Protein AF-0000000075101015 (afdb_homodimer)

Organism: Aphanomyces astaci (NCBI:txid112090)

Solvent-accessible surface area (backbone atoms only — not comparable to full-atom values): 20645 Å² total; per-residue (Å²): 144,81,83,79,79,74,76,80,70,73,76,74,71,72,81,70,69,84,73,68,81,70,76,62,61,66,54,49,55,53,46,51,51,49,48,49,48,46,48,48,49,49,49,53,49,51,53,50,52,52,50,50,50,44,51,48,50,49,74,65,58,79,69,96,57,66,63,56,50,50,52,52,45,51,51,48,46,49,71,75,40,72,82,43,60,65,63,55,49,51,52,42,50,49,54,56,60,73,45,70,81,42,72,86,46,34,69,31,66,72,57,46,51,49,48,56,54,42,29,74,71,48,92,58,37,67,58,50,51,52,51,28,59,74,67,53,43,21,73,83,38,60,66,48,28,32,53,50,17,41,52,27,46,76,70,66,34,52,70,57,16,48,51,38,46,52,50,42,48,56,48,46,53,50,53,53,58,62,71,101,143,80,82,76,88,72,78,88,71,74,74,75,70,70,84,69,68,85,74,70,84,71,79,64,61,67,56,49,57,53,47,52,50,50,47,50,48,46,50,49,50,47,50,51,49,52,54,51,51,52,51,50,51,44,51,49,50,49,74,64,58,79,70,96,56,67,63,56,49,52,51,52,45,51,51,48,46,50,71,75,39,72,80,43,61,65,63,54,51,50,52,42,50,48,52,55,58,72,46,68,82,41,71,86,47,32,70,31,66,71,56,44,51,47,49,57,54,44,31,73,73,47,95,58,37,67,56,50,50,51,51,28,57,76,69,54,45,21,73,82,37,62,65,49,28,32,52,50,18,41,51,27,47,75,70,66,37,53,68,58,15,50,51,38,46,52,48,42,48,56,48,47,52,50,53,55,58,64,71,100

Nearest PDB structures (foldseek):
  3si5-assembly2_B  TM=9.366E-01  e=8.988E-08  Homo sapiens
  4aez-assembly1_C  TM=9.137E-01  e=3.200E-07  Schizosaccharomyces pombe
  4a1g-assembly1_A  TM=9.003E-01  e=4.730E-07  Homo sapiens
  2lah-assembly1_A  TM=8.526E-01  e=4.290E-07  Homo sapiens
  4aez-assembly2_F  TM=9.154E-01  e=1.769E-06  Schizosaccharomyces pombe

Structure (mmCIF, N/CA/C/O backbone):
data_AF-0000000075101015-model_v1
#
loop_
_entity.id
_entity.type
_entity.pdbx_description
1 polymer 'BUB1 N-terminal domain-containing protein'
#
loop_
_atom_site.group_PDB
_atom_site.id
_atom_site.type_symbol
_atom_site.label_atom_id
_atom_site.label_alt_id
_atom_site.label_comp_id
_atom_site.label_asym_id
_atom_site.label_entity_id
_atom_site.label_seq_id
_atom_site.pdbx_PDB_ins_code
_atom_site.Cartn_x
_atom_site.Cartn_y
_atom_site.Cartn_z
_atom_site.occupancy
_atom_site.B_iso_or_equiv
_atom_site.auth_seq_id
_atom_site.auth_comp_id
_atom_site.auth_asym_id
_atom_site.auth_atom_id
_atom_site.pdbx_PDB_model_num
ATOM 1 N N . MET A 1 1 ? 49.281 74.25 -40.469 1 24.08 1 MET A N 1
ATOM 2 C CA . MET A 1 1 ? 49.062 73.688 -39.125 1 24.08 1 MET A CA 1
ATOM 3 C C . MET A 1 1 ? 48.938 72.188 -39.125 1 24.08 1 MET A C 1
ATOM 5 O O . MET A 1 1 ? 48.531 71.562 -38.125 1 24.08 1 MET A O 1
ATOM 9 N N . GLN A 1 2 ? 49.094 71.375 -40.281 1 21.62 2 GLN A N 1
ATOM 10 C CA . GLN A 1 2 ? 48.438 70.25 -40.938 1 21.62 2 GLN A CA 1
ATOM 11 C C . GLN A 1 2 ? 49 68.938 -40.406 1 21.62 2 GLN A C 1
ATOM 13 O O . GLN A 1 2 ? 48.281 68 -40.188 1 21.62 2 GLN A O 1
ATOM 18 N N . ALA A 1 3 ? 50.438 68.625 -40.656 1 28.92 3 ALA A N 1
ATOM 19 C CA . ALA A 1 3 ? 51.031 67.375 -41.094 1 28.92 3 ALA A CA 1
ATOM 20 C C . ALA A 1 3 ? 51.312 66.438 -39.938 1 28.92 3 ALA A C 1
ATOM 22 O O . ALA A 1 3 ? 52.031 65.438 -40.094 1 28.92 3 ALA A O 1
ATOM 23 N N . MET A 1 4 ? 51.094 66.812 -38.656 1 27.41 4 MET A N 1
ATOM 24 C CA . MET A 1 4 ? 51.875 66.188 -37.562 1 27.41 4 MET A CA 1
ATOM 25 C C . MET A 1 4 ? 51.438 64.75 -37.344 1 27.41 4 MET A C 1
ATOM 27 O O . MET A 1 4 ? 51.844 64.125 -36.344 1 27.41 4 MET A O 1
ATOM 31 N N . ALA A 1 5 ? 50.312 64.188 -37.906 1 33.88 5 ALA A N 1
ATOM 32 C CA . ALA A 1 5 ? 49.5 63.156 -37.281 1 33.88 5 ALA A CA 1
ATOM 33 C C . ALA A 1 5 ? 50.156 61.781 -37.469 1 33.88 5 ALA A C 1
ATOM 35 O O . ALA A 1 5 ? 49.562 60.781 -37.094 1 33.88 5 ALA A O 1
ATOM 36 N N . GLU A 1 6 ? 51.281 61.562 -38.156 1 27.88 6 GLU A N 1
ATOM 37 C CA . GLU A 1 6 ? 51.531 60.281 -38.844 1 27.88 6 GLU A CA 1
ATOM 38 C C . GLU A 1 6 ? 52.031 59.25 -37.844 1 27.88 6 GLU A C 1
ATOM 40 O O . GLU A 1 6 ? 52.062 58.062 -38.156 1 27.88 6 GLU A O 1
ATOM 45 N N . ASP A 1 7 ? 52.812 59.562 -36.75 1 29.08 7 ASP A N 1
ATOM 46 C CA . ASP A 1 7 ? 53.906 58.719 -36.281 1 29.08 7 ASP A CA 1
ATOM 47 C C . ASP A 1 7 ? 53.375 57.594 -35.406 1 29.08 7 ASP A C 1
ATOM 49 O O . ASP A 1 7 ? 54.156 56.812 -34.875 1 29.08 7 ASP A O 1
ATOM 53 N N . GLU A 1 8 ? 52.156 57.531 -34.844 1 27.95 8 GLU A N 1
ATOM 54 C CA . GLU A 1 8 ? 51.875 56.75 -33.656 1 27.95 8 GLU A CA 1
ATOM 55 C C . GLU A 1 8 ? 51.75 55.25 -34 1 27.95 8 GLU A C 1
ATOM 57 O O . GLU A 1 8 ? 51.344 54.438 -33.156 1 27.95 8 GLU A O 1
ATOM 62 N N . ALA A 1 9 ? 51.969 54.812 -35.25 1 31.72 9 ALA A N 1
ATOM 63 C CA . ALA A 1 9 ? 51.469 53.5 -35.656 1 31.72 9 ALA A CA 1
ATOM 64 C C . ALA A 1 9 ? 52.281 52.375 -35.031 1 31.72 9 ALA A C 1
ATOM 66 O O . ALA A 1 9 ? 51.781 51.281 -34.719 1 31.72 9 ALA A O 1
ATOM 67 N N . PHE A 1 10 ? 53.594 52.5 -34.844 1 31.77 10 PHE A N 1
ATOM 68 C CA . PHE A 1 10 ? 54.469 51.312 -34.906 1 31.77 10 PHE A CA 1
ATOM 69 C C . PHE A 1 10 ? 54.531 50.594 -33.562 1 31.77 10 PHE A C 1
ATOM 71 O O . PHE A 1 10 ? 55.188 49.562 -33.438 1 31.77 10 PHE A O 1
ATOM 78 N N . ALA A 1 11 ? 54.094 51.188 -32.438 1 31.33 11 ALA A N 1
ATOM 79 C CA . ALA A 1 11 ? 54.469 50.656 -31.141 1 31.33 11 ALA A CA 1
ATOM 80 C C . ALA A 1 11 ? 53.844 49.312 -30.875 1 31.33 11 ALA A C 1
ATOM 82 O O . ALA A 1 11 ? 54.156 48.656 -29.875 1 31.33 11 ALA A O 1
ATOM 83 N N . TRP A 1 12 ? 52.906 48.812 -31.641 1 31.72 12 TRP A N 1
ATOM 84 C CA . TRP A 1 12 ? 52.062 47.719 -31.172 1 31.72 12 TRP A CA 1
ATOM 85 C C . TRP A 1 12 ? 52.844 46.406 -31.219 1 31.72 12 TRP A C 1
ATOM 87 O O . TRP A 1 12 ? 52.5 45.438 -30.516 1 31.72 12 TRP A O 1
ATOM 97 N N . GLU A 1 13 ? 53.844 46.281 -32.156 1 33.88 13 GLU A N 1
ATOM 98 C CA . GLU A 1 13 ? 54.25 44.938 -32.531 1 33.88 13 GLU A CA 1
ATOM 99 C C . GLU A 1 13 ? 55.062 44.25 -31.438 1 33.88 13 GLU A C 1
ATOM 101 O O . GLU A 1 13 ? 55.188 43.031 -31.422 1 33.88 13 GLU A O 1
ATOM 106 N N . LEU A 1 14 ? 55.906 44.938 -30.719 1 30.91 14 LEU A N 1
ATOM 107 C CA . LEU A 1 14 ? 57.062 44.25 -30.141 1 30.91 14 LEU A CA 1
ATOM 108 C C . LEU A 1 14 ? 56.625 43.375 -28.969 1 30.91 14 LEU A C 1
ATOM 110 O O . LEU A 1 14 ? 57.438 42.625 -28.406 1 30.91 14 LEU A O 1
ATOM 114 N N . SER A 1 15 ? 55.656 43.594 -28.203 1 32.72 15 SER A N 1
ATOM 115 C CA . SER A 1 15 ? 55.594 42.969 -26.875 1 32.72 15 SER A CA 1
ATOM 116 C C . SER A 1 15 ? 55.25 41.5 -26.969 1 32.72 15 SER A C 1
ATOM 118 O O . SER A 1 15 ? 54.125 41.094 -26.578 1 32.72 15 SER A O 1
ATOM 120 N N . LYS A 1 16 ? 55.562 40.75 -28.031 1 32.03 16 LYS A N 1
ATOM 121 C CA . LYS A 1 16 ? 55.219 39.344 -28.109 1 32.03 16 LYS A CA 1
ATOM 122 C C . LYS A 1 16 ? 55.969 38.531 -27.078 1 32.03 16 LYS A C 1
ATOM 124 O O . LYS A 1 16 ? 56.062 37.312 -27.203 1 32.03 16 LYS A O 1
ATOM 129 N N . GLU A 1 17 ? 56.812 39.188 -26.203 1 31.7 17 GLU A N 1
ATOM 130 C CA . GLU A 1 17 ? 57.75 38.344 -25.453 1 31.7 17 GLU A CA 1
ATOM 131 C C . GLU A 1 17 ? 57.031 37.125 -24.875 1 31.7 17 GLU A C 1
ATOM 133 O O . GLU A 1 17 ? 55.812 37.062 -24.828 1 31.7 17 GLU A O 1
ATOM 138 N N . ASN A 1 18 ? 57.75 36.406 -23.859 1 32.44 18 ASN A N 1
ATOM 139 C CA . ASN A 1 18 ? 57.906 35.062 -23.297 1 32.44 18 ASN A CA 1
ATOM 140 C C . ASN A 1 18 ? 56.719 34.688 -22.406 1 32.44 18 ASN A C 1
ATOM 142 O O . ASN A 1 18 ? 56.688 35.062 -21.234 1 32.44 18 ASN A O 1
ATOM 146 N N . VAL A 1 19 ? 55.594 34.938 -22.781 1 35.16 19 VAL A N 1
ATOM 147 C CA . VAL A 1 19 ? 54.5 34.562 -21.875 1 35.16 19 VAL A CA 1
ATOM 148 C C . VAL A 1 19 ? 54.594 33.062 -21.547 1 35.16 19 VAL A C 1
ATOM 150 O O . VAL A 1 19 ? 54.5 32.219 -22.438 1 35.16 19 VAL A O 1
ATOM 153 N N . ALA A 1 20 ? 55.531 32.75 -20.594 1 37.88 20 ALA A N 1
ATOM 154 C CA . ALA A 1 20 ? 55.531 31.391 -20.016 1 37.88 20 ALA A CA 1
ATOM 155 C C . ALA A 1 20 ? 54.125 30.875 -19.859 1 37.88 20 ALA A C 1
ATOM 157 O O . ALA A 1 20 ? 53.219 31.625 -19.469 1 37.88 20 ALA A O 1
ATOM 158 N N . PRO A 1 21 ? 53.75 29.781 -20.609 1 38.34 21 PRO A N 1
ATOM 159 C CA . PRO A 1 21 ? 52.438 29.188 -20.438 1 38.34 21 PRO A CA 1
ATOM 160 C C . PRO A 1 21 ? 52.062 28.922 -18.984 1 38.34 21 PRO A C 1
ATOM 162 O O . PRO A 1 21 ? 52.781 28.188 -18.281 1 38.34 21 PRO A O 1
ATOM 165 N N . VAL A 1 22 ? 51.969 29.969 -18.078 1 40.94 22 VAL A N 1
ATOM 166 C CA . VAL A 1 22 ? 51.438 29.641 -16.766 1 40.94 22 VAL A CA 1
ATOM 167 C C . VAL A 1 22 ? 50.25 28.688 -16.891 1 40.94 22 VAL A C 1
ATOM 169 O O . VAL A 1 22 ? 49.312 28.953 -17.625 1 40.94 22 VAL A O 1
ATOM 172 N N . HIS A 1 23 ? 50.438 27.391 -16.781 1 39.81 23 HIS A N 1
ATOM 173 C CA . HIS A 1 23 ? 49.469 26.328 -16.609 1 39.81 23 HIS A CA 1
ATOM 174 C C . HIS A 1 23 ? 48.406 26.734 -15.586 1 39.81 23 HIS A C 1
ATOM 176 O O . HIS A 1 23 ? 48.656 26.781 -14.383 1 39.81 23 HIS A O 1
ATOM 182 N N . CYS A 1 24 ? 47.656 27.734 -15.828 1 40.19 24 CYS A N 1
ATOM 183 C CA . CYS A 1 24 ? 46.469 28.172 -15.078 1 40.19 24 CYS A CA 1
ATOM 184 C C . CYS A 1 24 ? 45.5 27.016 -14.883 1 40.19 24 CYS A C 1
ATOM 186 O O . CYS A 1 24 ? 44.281 27.188 -14.984 1 40.19 24 CYS A O 1
ATOM 188 N N . GLY A 1 25 ? 45.906 25.828 -15.156 1 46.56 25 GLY A N 1
ATOM 189 C CA . GLY A 1 25 ? 45.031 24.703 -14.938 1 46.56 25 GLY A CA 1
ATOM 190 C C . GLY A 1 25 ? 44.562 24.578 -13.5 1 46.56 25 GLY A C 1
ATOM 191 O O . GLY A 1 25 ? 43.438 24.109 -13.242 1 46.56 25 GLY A O 1
ATOM 192 N N . ARG A 1 26 ? 45.469 24.906 -12.602 1 51.66 26 ARG A N 1
ATOM 193 C CA . ARG A 1 26 ? 45.125 24.609 -11.219 1 51.66 26 ARG A CA 1
ATOM 194 C C . ARG A 1 26 ? 44 25.531 -10.727 1 51.66 26 ARG A C 1
ATOM 196 O O . ARG A 1 26 ? 43.156 25.109 -9.93 1 51.66 26 ARG A O 1
ATOM 203 N N . ASN A 1 27 ? 44 26.734 -11.312 1 56.41 27 ASN A N 1
ATOM 204 C CA . ASN A 1 27 ? 43.094 27.703 -10.75 1 56.41 27 ASN A CA 1
ATOM 205 C C . ASN A 1 27 ? 41.656 27.5 -11.297 1 56.41 27 ASN A C 1
ATOM 207 O O . ASN A 1 27 ? 40.688 27.75 -10.602 1 56.41 27 ASN A O 1
ATOM 211 N N . VAL A 1 28 ? 41.688 26.859 -12.414 1 60.09 28 VAL A N 1
ATOM 212 C CA . VAL A 1 28 ? 40.375 26.688 -13.016 1 60.09 28 VAL A CA 1
ATOM 213 C C . VAL A 1 28 ? 39.594 25.625 -12.234 1 60.09 28 VAL A C 1
ATOM 215 O O . VAL A 1 28 ? 38.375 25.766 -12.008 1 60.09 28 VAL A O 1
ATOM 218 N N . ASP A 1 29 ? 40.375 24.625 -11.836 1 60.22 29 ASP A N 1
ATOM 219 C CA . ASP A 1 29 ? 39.688 23.594 -11.055 1 60.22 29 ASP A CA 1
ATOM 220 C C . ASP A 1 29 ? 39.188 24.156 -9.719 1 60.22 29 ASP A C 1
ATOM 222 O O . ASP A 1 29 ? 38.094 23.828 -9.273 1 60.22 29 ASP A O 1
ATOM 226 N N . LYS A 1 30 ? 40.062 25.031 -9.148 1 63.22 30 LYS A N 1
ATOM 227 C CA . LYS A 1 30 ? 39.656 25.641 -7.895 1 63.22 30 LYS A CA 1
ATOM 228 C C . LYS A 1 30 ? 38.469 26.594 -8.102 1 63.22 30 LYS A C 1
ATOM 230 O O . LYS A 1 30 ? 37.594 26.688 -7.254 1 63.22 30 LYS A O 1
ATOM 235 N N . LEU A 1 31 ? 38.531 27.188 -9.305 1 65.75 31 LEU A N 1
ATOM 236 C CA . LEU A 1 31 ? 37.469 28.109 -9.633 1 65.75 31 LEU A CA 1
ATOM 237 C C . LEU A 1 31 ? 36.156 27.359 -9.898 1 65.75 31 LEU A C 1
ATOM 239 O O . LEU A 1 31 ? 35.094 27.797 -9.469 1 65.75 31 LEU A O 1
ATOM 243 N N . ASN A 1 32 ? 36.281 26.25 -10.539 1 67.06 32 ASN A N 1
ATOM 244 C CA . ASN A 1 32 ? 35.094 25.438 -10.805 1 67.06 32 ASN A CA 1
ATOM 245 C C . ASN A 1 32 ? 34.5 24.875 -9.523 1 67.06 32 ASN A C 1
ATOM 247 O O . ASN A 1 32 ? 33.25 24.828 -9.367 1 67.06 32 ASN A O 1
ATOM 251 N N . VAL A 1 33 ? 35.375 24.453 -8.625 1 65.62 33 VAL A N 1
ATOM 252 C CA . VAL A 1 33 ? 34.938 23.953 -7.332 1 65.62 33 VAL A CA 1
ATOM 253 C C . VAL A 1 33 ? 34.312 25.094 -6.516 1 65.62 33 VAL A C 1
ATOM 255 O O . VAL A 1 33 ? 33.281 24.922 -5.875 1 65.62 33 VAL A O 1
ATOM 258 N N . ALA A 1 34 ? 34.906 26.25 -6.602 1 65.19 34 ALA A N 1
ATOM 259 C CA . ALA A 1 34 ? 34.406 27.422 -5.891 1 65.19 34 ALA A CA 1
ATOM 260 C C . ALA A 1 34 ? 33.062 27.844 -6.434 1 65.19 34 ALA A C 1
ATOM 262 O O . ALA A 1 34 ? 32.156 28.203 -5.668 1 65.19 34 ALA A O 1
ATOM 263 N N . LEU A 1 35 ? 32.875 27.75 -7.73 1 66.25 35 LEU A N 1
ATOM 264 C CA . LEU A 1 35 ? 31.609 28.094 -8.359 1 66.25 35 LEU A CA 1
ATOM 265 C C . LEU A 1 35 ? 30.531 27.078 -8.023 1 66.25 35 LEU A C 1
ATOM 267 O O . LEU A 1 35 ? 29.375 27.438 -7.758 1 66.25 35 LEU A O 1
ATOM 271 N N . ALA A 1 36 ? 30.875 25.906 -8.016 1 63.84 36 ALA A N 1
ATOM 272 C CA . ALA A 1 36 ? 29.938 24.844 -7.648 1 63.84 36 ALA A CA 1
ATOM 273 C C . ALA A 1 36 ? 29.516 24.969 -6.184 1 63.84 36 ALA A C 1
ATOM 275 O O . ALA A 1 36 ? 28.344 24.75 -5.848 1 63.84 36 ALA A O 1
ATOM 276 N N . GLU A 1 37 ? 30.516 25.281 -5.398 1 63.56 37 GLU A N 1
ATOM 277 C CA . GLU A 1 37 ? 30.234 25.484 -3.982 1 63.56 37 GLU A CA 1
ATOM 278 C C . GLU A 1 37 ? 29.344 26.719 -3.77 1 63.56 37 GLU A C 1
ATOM 280 O O . GLU A 1 37 ? 28.422 26.688 -2.941 1 63.56 37 GLU A O 1
ATOM 285 N N . VAL A 1 38 ? 29.625 27.703 -4.496 1 63.12 38 VAL A N 1
ATOM 286 C CA . VAL A 1 38 ? 28.828 28.922 -4.418 1 63.12 38 VAL A CA 1
ATOM 287 C C . VAL A 1 38 ? 27.422 28.656 -4.934 1 63.12 38 VAL A C 1
ATOM 289 O O . VAL A 1 38 ? 26.438 29.078 -4.324 1 63.12 38 VAL A O 1
ATOM 292 N N . HIS A 1 39 ? 27.375 27.953 -6.051 1 64.38 39 HIS A N 1
ATOM 293 C CA . HIS A 1 39 ? 26.078 27.594 -6.594 1 64.38 39 HIS A CA 1
ATOM 294 C C . HIS A 1 39 ? 25.297 26.688 -5.633 1 64.38 39 HIS A C 1
ATOM 296 O O . HIS A 1 39 ? 24.094 26.859 -5.453 1 64.38 39 HIS A O 1
ATOM 302 N N . SER A 1 40 ? 26.125 25.828 -5.055 1 68.88 40 SER A N 1
ATOM 303 C CA . SER A 1 40 ? 25.516 24.953 -4.059 1 68.88 40 SER A CA 1
ATOM 304 C C . SER A 1 40 ? 25.078 25.734 -2.83 1 68.88 40 SER A C 1
ATOM 306 O O . SER A 1 40 ? 23.984 25.516 -2.301 1 68.88 40 SER A O 1
ATOM 308 N N . SER A 1 41 ? 25.938 26.656 -2.453 1 70.06 41 SER A N 1
ATOM 309 C CA . SER A 1 41 ? 25.609 27.5 -1.308 1 70.06 41 SER A CA 1
ATOM 310 C C . SER A 1 41 ? 24.453 28.438 -1.624 1 70.06 41 SER A C 1
ATOM 312 O O . SER A 1 41 ? 23.578 28.641 -0.792 1 70.06 41 SER A O 1
ATOM 314 N N . SER A 1 42 ? 24.484 28.953 -2.863 1 71.31 42 SER A N 1
ATOM 315 C CA . SER A 1 42 ? 23.406 29.844 -3.299 1 71.31 42 SER A CA 1
ATOM 316 C C . SER A 1 42 ? 22.094 29.078 -3.439 1 71.31 42 SER A C 1
ATOM 318 O O . SER A 1 42 ? 21.047 29.594 -3.049 1 71.31 42 SER A O 1
ATOM 320 N N . HIS A 1 43 ? 22.188 27.953 -4.004 1 75.81 43 HIS A N 1
ATOM 321 C CA . HIS A 1 43 ? 21 27.109 -4.137 1 75.81 43 HIS A CA 1
ATOM 322 C C . HIS A 1 43 ? 20.406 26.781 -2.771 1 75.81 43 HIS A C 1
ATOM 324 O O . HIS A 1 43 ? 19.188 26.891 -2.568 1 75.81 43 HIS A O 1
ATOM 330 N N . HIS A 1 44 ? 21.266 26.484 -1.876 1 78.12 44 HIS A N 1
ATOM 331 C CA . HIS A 1 44 ? 20.828 26.188 -0.515 1 78.12 44 HIS A CA 1
ATOM 332 C C . HIS A 1 44 ? 20.188 27.406 0.133 1 78.12 44 HIS A C 1
ATOM 334 O O . HIS A 1 44 ? 19.172 27.281 0.826 1 78.12 44 HIS A O 1
ATOM 340 N N . SER A 1 45 ? 20.766 28.531 -0.185 1 83.56 45 SER A N 1
ATOM 341 C CA . SER A 1 45 ? 20.219 29.766 0.373 1 83.56 45 SER A CA 1
ATOM 342 C C . SER A 1 45 ? 18.844 30.078 -0.216 1 83.56 45 SER A C 1
ATOM 344 O O . SER A 1 45 ? 17.938 30.516 0.5 1 83.56 45 SER A O 1
ATOM 346 N N . THR A 1 46 ? 18.594 29.812 -1.485 1 89.81 46 THR A N 1
ATOM 347 C CA . THR A 1 46 ? 17.328 30.047 -2.152 1 89.81 46 THR A CA 1
ATOM 348 C C . THR A 1 46 ? 16.25 29.109 -1.603 1 89.81 46 THR A C 1
ATOM 350 O O . THR A 1 46 ? 15.109 29.547 -1.378 1 89.81 46 THR A O 1
ATOM 353 N N . LEU A 1 47 ? 16.641 27.891 -1.329 1 92.12 47 LEU A N 1
ATOM 354 C CA . LEU A 1 47 ? 15.695 26.922 -0.778 1 92.12 47 LEU A CA 1
ATOM 355 C C . LEU A 1 47 ? 15.281 27.297 0.637 1 92.12 47 LEU A C 1
ATOM 357 O O . LEU A 1 47 ? 14.109 27.172 1.005 1 92.12 47 LEU A O 1
ATOM 361 N N . GLN A 1 48 ? 16.203 27.844 1.35 1 92.38 48 GLN A N 1
ATOM 362 C CA . GLN A 1 48 ? 15.914 28.25 2.719 1 92.38 48 GLN A CA 1
ATOM 363 C C . GLN A 1 48 ? 14.969 29.453 2.74 1 92.38 48 GLN A C 1
ATOM 365 O O . GLN A 1 48 ? 14.062 29.516 3.574 1 92.38 48 GLN A O 1
ATOM 370 N N . LEU A 1 49 ? 15.266 30.375 1.87 1 93.62 49 LEU A N 1
ATOM 371 C CA . LEU A 1 49 ? 14.406 31.547 1.777 1 93.62 49 LEU A CA 1
ATOM 372 C C . LEU A 1 49 ? 12.992 31.141 1.371 1 93.62 49 LEU A C 1
ATOM 374 O O . LEU A 1 49 ? 12.016 31.641 1.936 1 93.62 49 LEU A O 1
ATOM 378 N N . LYS A 1 50 ? 12.828 30.281 0.381 1 96.12 50 LYS A N 1
ATOM 379 C CA . LYS A 1 50 ? 11.523 29.812 -0.069 1 96.12 50 LYS A CA 1
ATOM 380 C C . LYS A 1 50 ? 10.781 29.078 1.048 1 96.12 50 LYS A C 1
ATOM 382 O O . LYS A 1 50 ? 9.578 29.25 1.216 1 96.12 50 LYS A O 1
ATOM 387 N N . GLU A 1 51 ? 11.508 28.266 1.793 1 96.12 51 GLU A N 1
ATOM 388 C CA . GLU A 1 51 ? 10.891 27.562 2.912 1 96.12 51 GLU A CA 1
ATOM 389 C C . GLU A 1 51 ? 10.336 28.547 3.943 1 96.12 51 GLU A C 1
ATOM 391 O O . GLU A 1 51 ? 9.219 28.359 4.434 1 96.12 51 GLU A O 1
ATOM 396 N N . ARG A 1 52 ? 11.148 29.547 4.227 1 95.69 52 ARG A N 1
ATOM 397 C CA . ARG A 1 52 ? 10.711 30.562 5.184 1 95.69 52 ARG A CA 1
ATOM 398 C C . ARG A 1 52 ? 9.461 31.281 4.688 1 95.69 52 ARG A C 1
ATOM 400 O O . ARG A 1 52 ? 8.547 31.562 5.473 1 95.69 52 ARG A O 1
ATOM 407 N N . GLU A 1 53 ? 9.438 31.562 3.486 1 96.88 53 GLU A N 1
ATOM 408 C CA . GLU A 1 53 ? 8.281 32.219 2.887 1 96.88 53 GLU A CA 1
ATOM 409 C C . GLU A 1 53 ? 7.023 31.375 3.035 1 96.88 53 GLU A C 1
ATOM 411 O O . GLU A 1 53 ? 5.957 31.891 3.385 1 96.88 53 GLU A O 1
ATOM 416 N N . LEU A 1 54 ? 7.156 30.141 2.746 1 97.25 54 LEU A N 1
ATOM 417 C CA . LEU A 1 54 ? 6.02 29.234 2.844 1 97.25 54 LEU A CA 1
ATOM 418 C C . LEU A 1 54 ? 5.555 29.094 4.293 1 97.25 54 LEU A C 1
ATOM 420 O O . LEU A 1 54 ? 4.355 29.094 4.566 1 97.25 54 LEU A O 1
ATOM 424 N N . GLN A 1 55 ? 6.477 29.047 5.191 1 96.19 55 GLN A N 1
ATOM 425 C CA . GLN A 1 55 ? 6.141 28.938 6.609 1 96.19 55 GLN A CA 1
ATOM 426 C C . GLN A 1 55 ? 5.461 30.219 7.105 1 96.19 55 GLN A C 1
ATOM 428 O O . GLN A 1 55 ? 4.523 30.156 7.902 1 96.19 55 GLN A O 1
ATOM 433 N N . ASP A 1 56 ? 5.945 31.328 6.613 1 96.94 56 ASP A N 1
ATOM 434 C CA . ASP A 1 56 ? 5.316 32.594 6.949 1 96.94 56 ASP A CA 1
ATOM 435 C C . ASP A 1 56 ? 3.879 32.656 6.438 1 96.94 56 ASP A C 1
ATOM 437 O O . ASP A 1 56 ? 2.996 33.188 7.105 1 96.94 56 ASP A O 1
ATOM 441 N N . HIS A 1 57 ? 3.734 32.125 5.273 1 96.25 57 HIS A N 1
ATOM 442 C CA . HIS A 1 57 ? 2.396 32.094 4.695 1 96.25 57 HIS A CA 1
ATOM 443 C C . HIS A 1 57 ? 1.454 31.266 5.574 1 96.25 57 HIS A C 1
ATOM 445 O O . HIS A 1 57 ? 0.293 31.641 5.762 1 96.25 57 HIS A O 1
ATOM 451 N N . ILE A 1 58 ? 1.905 30.141 6.129 1 97.19 58 ILE A N 1
ATOM 452 C CA . ILE A 1 58 ? 1.123 29.297 7.023 1 97.19 58 ILE A CA 1
ATOM 453 C C . ILE A 1 58 ? 0.779 30.078 8.297 1 97.19 58 ILE A C 1
ATOM 455 O O . ILE A 1 58 ? -0.376 30.078 8.727 1 97.19 58 ILE A O 1
ATOM 459 N N . ALA A 1 59 ? 1.733 30.766 8.859 1 96.31 59 ALA A N 1
ATOM 460 C CA . ALA A 1 59 ? 1.566 31.5 10.117 1 96.31 59 ALA A CA 1
ATOM 461 C C . ALA A 1 59 ? 0.591 32.656 9.953 1 96.31 59 ALA A C 1
ATOM 463 O O . ALA A 1 59 ? -0.164 32.969 10.875 1 96.31 59 ALA A O 1
ATOM 464 N N . ALA A 1 60 ? 0.53 33.219 8.789 1 96.25 60 ALA A N 1
ATOM 465 C CA . ALA A 1 60 ? -0.243 34.438 8.555 1 96.25 60 ALA A CA 1
ATOM 466 C C . ALA A 1 60 ? -1.623 34.125 7.996 1 96.25 60 ALA A C 1
ATOM 468 O O . ALA A 1 60 ? -2.455 35.031 7.82 1 96.25 60 ALA A O 1
ATOM 469 N N . TYR A 1 61 ? -1.828 32.875 7.734 1 95.56 61 TYR A N 1
ATOM 470 C CA . TYR A 1 61 ? -3.049 32.5 7.031 1 95.56 61 TYR A CA 1
ATOM 471 C C . TYR A 1 61 ? -4.281 32.844 7.859 1 95.56 61 TYR A C 1
ATOM 473 O O . TYR A 1 61 ? -4.344 32.5 9.047 1 95.56 61 TYR A O 1
ATOM 481 N N . THR A 1 62 ? -5.285 33.531 7.285 1 94.44 62 THR A N 1
ATOM 482 C CA . THR A 1 62 ? -6.504 33.938 7.988 1 94.44 62 THR A CA 1
ATOM 483 C C . THR A 1 62 ? -7.738 33.438 7.242 1 94.44 62 THR A C 1
ATOM 485 O O . THR A 1 62 ? -8.859 33.812 7.57 1 94.44 62 THR A O 1
ATOM 488 N N . GLY A 1 63 ? -7.508 32.688 6.281 1 94.75 63 GLY A N 1
ATOM 489 C CA . GLY A 1 63 ? -8.625 32.188 5.492 1 94.75 63 GLY A CA 1
ATOM 490 C C . GLY A 1 63 ? -9.359 31.031 6.164 1 94.75 63 GLY A C 1
ATOM 491 O O . GLY A 1 63 ? -9.102 30.719 7.328 1 94.75 63 GLY A O 1
ATOM 492 N N . ASP A 1 64 ? -10.312 30.344 5.461 1 96.31 64 ASP A N 1
ATOM 493 C CA . ASP A 1 64 ? -11.219 29.359 6.039 1 96.31 64 ASP A CA 1
ATOM 494 C C . ASP A 1 64 ? -10.68 27.938 5.855 1 96.31 64 ASP A C 1
ATOM 496 O O . ASP A 1 64 ? -11.25 26.984 6.387 1 96.31 64 ASP A O 1
ATOM 500 N N . ASP A 1 65 ? -9.523 27.812 5.137 1 98.12 65 ASP A N 1
ATOM 501 C CA . ASP A 1 65 ? -8.992 26.484 4.883 1 98.12 65 ASP A CA 1
ATOM 502 C C . ASP A 1 65 ? -7.48 26.438 5.09 1 98.12 65 ASP A C 1
ATOM 504 O O . ASP A 1 65 ? -6.723 26.25 4.137 1 98.12 65 ASP A O 1
ATOM 508 N N . PRO A 1 66 ? -7.059 26.547 6.297 1 97.44 66 PRO A N 1
ATOM 509 C CA . PRO A 1 66 ? -5.629 26.609 6.609 1 97.44 66 PRO A CA 1
ATOM 510 C C . PRO A 1 66 ? -4.871 25.375 6.121 1 97.44 66 PRO A C 1
ATOM 512 O O . PRO A 1 66 ? -3.662 25.438 5.891 1 97.44 66 PRO A O 1
ATOM 515 N N . LEU A 1 67 ? -5.512 24.266 5.914 1 98.19 67 LEU A N 1
ATOM 516 C CA . LEU A 1 67 ? -4.859 23.047 5.453 1 98.19 67 LEU A CA 1
ATOM 517 C C . LEU A 1 67 ? -4.195 23.266 4.098 1 98.19 67 LEU A C 1
ATOM 519 O O . LEU A 1 67 ? -3.143 22.688 3.82 1 98.19 67 LEU A O 1
ATOM 523 N N . THR A 1 68 ? -4.773 24.125 3.344 1 97.69 68 THR A N 1
ATOM 524 C CA . THR A 1 68 ? -4.293 24.359 1.987 1 97.69 68 THR A CA 1
ATOM 525 C C . THR A 1 68 ? -2.85 24.859 2.004 1 97.69 68 THR A C 1
ATOM 527 O O . THR A 1 68 ? -2.018 24.391 1.229 1 97.69 68 THR A O 1
ATOM 530 N N . SER A 1 69 ? -2.541 25.812 2.875 1 97.56 69 SER A N 1
ATOM 531 C CA . SER A 1 69 ? -1.19 26.359 2.977 1 97.56 69 SER A CA 1
ATOM 532 C C . SER A 1 69 ? -0.198 25.297 3.428 1 97.56 69 SER A C 1
ATOM 534 O O . SER A 1 69 ? 0.939 25.266 2.953 1 97.56 69 SER A O 1
ATOM 536 N N . TRP A 1 70 ? -0.646 24.391 4.285 1 98.06 70 TRP A N 1
ATOM 537 C CA . TRP A 1 70 ? 0.197 23.297 4.746 1 98.06 70 TRP A CA 1
ATOM 538 C C . TRP A 1 70 ? 0.479 22.312 3.617 1 98.06 70 TRP A C 1
ATOM 540 O O . TRP A 1 70 ? 1.601 21.812 3.482 1 98.06 70 TRP A O 1
ATOM 550 N N . LEU A 1 71 ? -0.532 22.016 2.85 1 98.38 71 LEU A N 1
ATOM 551 C CA . LEU A 1 71 ? -0.38 21.094 1.725 1 98.38 71 LEU A CA 1
ATOM 552 C C . LEU A 1 71 ? 0.597 21.656 0.696 1 98.38 71 LEU A C 1
ATOM 554 O O . LEU A 1 71 ? 1.367 20.906 0.092 1 98.38 71 LEU A O 1
ATOM 558 N N . GLU A 1 72 ? 0.557 22.969 0.51 1 97.88 72 GLU A N 1
ATOM 559 C CA . GLU A 1 72 ? 1.511 23.625 -0.38 1 97.88 72 GLU A CA 1
ATOM 560 C C . GLU A 1 72 ? 2.941 23.453 0.119 1 97.88 72 GLU A C 1
ATOM 562 O O . GLU A 1 72 ? 3.846 23.141 -0.663 1 97.88 72 GLU A O 1
ATOM 567 N N . TYR A 1 73 ? 3.109 23.672 1.357 1 98.25 73 TYR A N 1
ATOM 568 C CA . TYR A 1 73 ? 4.426 23.516 1.968 1 98.25 73 TYR A CA 1
ATOM 569 C C . TYR A 1 73 ? 4.91 22.078 1.839 1 98.25 73 TYR A C 1
ATOM 571 O O . TYR A 1 73 ? 6.055 21.828 1.444 1 98.25 73 TYR A O 1
ATOM 579 N N . TYR A 1 74 ? 4.062 21.109 2.139 1 98.25 74 TYR A N 1
ATOM 580 C CA . TYR A 1 74 ? 4.43 19.703 2.068 1 98.25 74 TYR A CA 1
ATOM 581 C C . TYR A 1 74 ? 4.816 19.312 0.647 1 98.25 74 TYR A C 1
ATOM 583 O O . TYR A 1 74 ? 5.805 18.594 0.441 1 98.25 74 TYR A O 1
ATOM 591 N N . LYS A 1 75 ? 4.02 19.766 -0.283 1 98 75 LYS A N 1
ATOM 592 C CA . LYS A 1 75 ? 4.332 19.5 -1.687 1 98 75 LYS A CA 1
ATOM 593 C C . LYS A 1 75 ? 5.707 20.062 -2.051 1 98 75 LYS A C 1
ATOM 595 O O . LYS A 1 75 ? 6.492 19.391 -2.727 1 98 75 LYS A O 1
ATOM 600 N N . TRP A 1 76 ? 6.016 21.219 -1.634 1 98.06 76 TRP A N 1
ATOM 601 C CA . TRP A 1 76 ? 7.309 21.844 -1.884 1 98.06 76 TRP A CA 1
ATOM 602 C C . TRP A 1 76 ? 8.438 21.016 -1.274 1 98.06 76 TRP A C 1
ATOM 604 O O . TRP A 1 76 ? 9.477 20.797 -1.909 1 98.06 76 TRP A O 1
ATOM 614 N N . VAL A 1 77 ? 8.25 20.562 -0.044 1 97.5 77 VAL A N 1
ATOM 615 C CA . VAL A 1 77 ? 9.25 19.734 0.635 1 97.5 77 VAL A CA 1
ATOM 616 C C . VAL A 1 77 ? 9.492 18.453 -0.164 1 97.5 77 VAL A C 1
ATOM 618 O O . VAL A 1 77 ? 10.648 18.062 -0.365 1 97.5 77 VAL A O 1
ATOM 621 N N . GLN A 1 78 ? 8.414 17.844 -0.598 1 96.5 78 GLN A N 1
ATOM 622 C CA . GLN A 1 78 ? 8.523 16.625 -1.383 1 96.5 78 GLN A CA 1
ATOM 623 C C . GLN A 1 78 ? 9.312 16.875 -2.67 1 96.5 78 GLN A C 1
ATOM 625 O O . GLN A 1 78 ? 10.117 16.031 -3.076 1 96.5 78 GLN A O 1
ATOM 630 N N . GLU A 1 79 ? 9.109 17.953 -3.289 1 96.31 79 GLU A N 1
ATOM 631 C CA . GLU A 1 79 ? 9.719 18.266 -4.578 1 96.31 79 GLU A CA 1
ATOM 632 C C . GLU A 1 79 ? 11.18 18.672 -4.418 1 96.31 79 GLU A C 1
ATOM 634 O O . GLU A 1 79 ? 12.023 18.297 -5.238 1 96.31 79 GLU A O 1
ATOM 639 N N . CYS A 1 80 ? 11.492 19.344 -3.42 1 94.94 80 CYS A N 1
ATOM 640 C CA . CYS A 1 80 ? 12.828 19.906 -3.252 1 94.94 80 CYS A CA 1
ATOM 641 C C . CYS A 1 80 ? 13.719 18.969 -2.439 1 94.94 80 CYS A C 1
ATOM 643 O O . CYS A 1 80 ? 14.945 19.016 -2.555 1 94.94 80 CYS A O 1
ATOM 645 N N . PHE A 1 81 ? 13.141 18.141 -1.628 1 95.62 81 PHE A N 1
ATOM 646 C CA . PHE A 1 81 ? 13.891 17.219 -0.786 1 95.62 81 PHE A CA 1
ATOM 647 C C . PHE A 1 81 ? 13.328 15.812 -0.884 1 95.62 81 PHE A C 1
ATOM 649 O O . PHE A 1 81 ? 13.008 15.188 0.133 1 95.62 81 PHE A O 1
ATOM 656 N N . PRO A 1 82 ? 13.289 15.148 -2.031 1 93.38 82 PRO A N 1
ATOM 657 C CA . PRO A 1 82 ? 12.617 13.859 -2.244 1 93.38 82 PRO A CA 1
ATOM 658 C C . PRO A 1 82 ? 13.297 12.711 -1.497 1 93.38 82 PRO A C 1
ATOM 660 O O . PRO A 1 82 ? 12.625 11.758 -1.089 1 93.38 82 PRO A O 1
ATOM 663 N N . SER A 1 83 ? 14.562 12.875 -1.092 1 93.12 83 SER A N 1
ATOM 664 C CA . SER A 1 83 ? 15.289 11.773 -0.463 1 93.12 83 SER A CA 1
ATOM 665 C C . SER A 1 83 ? 15.406 11.977 1.044 1 93.12 83 SER A C 1
ATOM 667 O O . SER A 1 83 ? 15.93 11.117 1.754 1 93.12 83 SER A O 1
ATOM 669 N N . ASP A 1 84 ? 15.055 13.164 1.468 1 94.62 84 ASP A N 1
ATOM 670 C CA . ASP A 1 84 ? 15.125 13.461 2.895 1 94.62 84 ASP A CA 1
ATOM 671 C C . ASP A 1 84 ? 13.898 12.93 3.631 1 94.62 84 ASP A C 1
ATOM 673 O O . ASP A 1 84 ? 12.938 13.664 3.857 1 94.62 84 ASP A O 1
ATOM 677 N N . MET A 1 85 ? 13.953 11.719 4.062 1 94.75 85 MET A N 1
ATOM 678 C CA . MET A 1 85 ? 12.828 11.031 4.684 1 94.75 85 MET A CA 1
ATOM 679 C C . MET A 1 85 ? 12.5 11.641 6.043 1 94.75 85 MET A C 1
ATOM 681 O O . MET A 1 85 ? 11.336 11.695 6.445 1 94.75 85 MET A O 1
ATOM 685 N N . LYS A 1 86 ? 13.445 12.094 6.719 1 95.69 86 LYS A N 1
ATOM 686 C CA . LYS A 1 86 ? 13.242 12.695 8.039 1 95.69 86 LYS A CA 1
ATOM 687 C C . LYS A 1 86 ? 12.438 13.984 7.941 1 95.69 86 LYS A C 1
ATOM 689 O O . LYS A 1 86 ? 11.469 14.172 8.688 1 95.69 86 LYS A O 1
ATOM 694 N N . LYS A 1 87 ? 12.906 14.867 7.004 1 96.06 87 LYS A N 1
ATOM 695 C CA . LYS A 1 87 ? 12.195 16.125 6.812 1 96.06 87 LYS A CA 1
ATOM 696 C C . LYS A 1 87 ? 10.75 15.883 6.379 1 96.06 87 LYS A C 1
ATOM 698 O O . LYS A 1 87 ? 9.82 16.484 6.918 1 96.06 87 LYS A O 1
ATOM 703 N N . ASN A 1 88 ? 10.547 15.008 5.434 1 97.06 88 ASN A N 1
ATOM 704 C CA . ASN A 1 88 ? 9.211 14.672 4.953 1 97.06 88 ASN A CA 1
ATOM 705 C C . ASN A 1 88 ? 8.328 14.133 6.074 1 97.06 88 ASN A C 1
ATOM 707 O O . ASN A 1 88 ? 7.184 14.562 6.23 1 97.06 88 ASN A O 1
ATOM 711 N N . SER A 1 89 ? 8.891 13.242 6.855 1 97.06 89 SER A N 1
ATOM 712 C CA . SER A 1 89 ? 8.141 12.648 7.957 1 97.06 89 SER A CA 1
ATOM 713 C C . SER A 1 89 ? 7.797 13.688 9.016 1 97.06 89 SER A C 1
ATOM 715 O O . SER A 1 89 ? 6.699 13.664 9.578 1 97.06 89 SER A O 1
ATOM 717 N N . SER A 1 90 ? 8.734 14.547 9.281 1 97.19 90 SER A N 1
ATOM 718 C CA . SER A 1 90 ? 8.516 15.57 10.297 1 97.19 90 SER A CA 1
ATOM 719 C C . SER A 1 90 ? 7.379 16.516 9.898 1 97.19 90 SER A C 1
ATOM 721 O O . SER A 1 90 ? 6.543 16.859 10.727 1 97.19 90 SER A O 1
ATOM 723 N N . VAL A 1 91 ? 7.387 16.906 8.656 1 97.94 91 VAL A N 1
ATOM 724 C CA . VAL A 1 91 ? 6.34 17.797 8.164 1 97.94 91 VAL A CA 1
ATOM 725 C C . VAL A 1 91 ? 4.984 17.094 8.234 1 97.94 91 VAL A C 1
ATOM 727 O O . VAL A 1 91 ? 3.996 17.688 8.688 1 97.94 91 VAL A O 1
ATOM 730 N N . LEU A 1 92 ? 4.938 15.836 7.824 1 98.12 92 LEU A N 1
ATOM 731 C CA . LEU A 1 92 ? 3.715 15.047 7.906 1 98.12 92 LEU A CA 1
ATOM 732 C C . LEU A 1 92 ? 3.219 14.961 9.352 1 98.12 92 LEU A C 1
ATOM 734 O O . LEU A 1 92 ? 2.027 15.133 9.609 1 98.12 92 LEU A O 1
ATOM 738 N N . GLU A 1 93 ? 4.09 14.727 10.203 1 97.94 93 GLU A N 1
ATOM 739 C CA . GLU A 1 93 ? 3.75 14.641 11.625 1 97.94 93 GLU A CA 1
ATOM 740 C C . GLU A 1 93 ? 3.182 15.953 12.141 1 97.94 93 GLU A C 1
ATOM 742 O O . GLU A 1 93 ? 2.201 15.961 12.891 1 97.94 93 GLU A O 1
ATOM 747 N N . GLN A 1 94 ? 3.814 17 11.773 1 97.62 94 GLN A N 1
ATOM 748 C CA . GLN A 1 94 ? 3.35 18.328 12.188 1 97.62 94 GLN A CA 1
ATOM 749 C C . GLN A 1 94 ? 1.923 18.578 11.711 1 97.62 94 GLN A C 1
ATOM 751 O O . GLN A 1 94 ? 1.063 18.984 12.492 1 97.62 94 GLN A O 1
ATOM 756 N N . ILE A 1 95 ? 1.676 18.312 10.445 1 98.5 95 ILE A N 1
ATOM 757 C CA . ILE A 1 95 ? 0.366 18.594 9.867 1 98.5 95 ILE A CA 1
ATOM 758 C C . ILE A 1 95 ? -0.688 17.703 10.523 1 98.5 95 ILE A C 1
ATOM 760 O O . ILE A 1 95 ? -1.745 18.188 10.938 1 98.5 95 ILE A O 1
ATOM 764 N N . THR A 1 96 ? -0.402 16.422 10.609 1 98.31 96 THR A N 1
ATOM 765 C CA . THR A 1 96 ? -1.362 15.477 11.18 1 98.31 96 THR A CA 1
ATOM 766 C C . THR A 1 96 ? -1.676 15.828 12.633 1 98.31 96 THR A C 1
ATOM 768 O O . THR A 1 96 ? -2.816 15.695 13.078 1 98.31 96 THR A O 1
ATOM 771 N N . HIS A 1 97 ? -0.688 16.359 13.336 1 97.88 97 HIS A N 1
ATOM 772 C CA . HIS A 1 97 ? -0.88 16.75 14.727 1 97.88 97 HIS A CA 1
ATOM 773 C C . HIS A 1 97 ? -1.657 18.062 14.82 1 97.88 97 HIS A C 1
ATOM 775 O O . HIS A 1 97 ? -2.543 18.203 15.672 1 97.88 97 HIS A O 1
ATOM 781 N N . GLU A 1 98 ? -1.352 19 14 1 97 98 GLU A N 1
ATOM 782 C CA . GLU A 1 98 ? -1.919 20.344 14.047 1 97 98 GLU A CA 1
ATOM 783 C C . GLU A 1 98 ? -3.43 20.312 13.828 1 97 98 GLU A C 1
ATOM 785 O O . GLU A 1 98 ? -4.168 21.062 14.469 1 97 98 GLU A O 1
ATOM 790 N N . PHE A 1 99 ? -3.908 19.406 13.047 1 98.12 99 PHE A N 1
ATOM 791 C CA . PHE A 1 99 ? -5.297 19.5 12.602 1 98.12 99 PHE A CA 1
ATOM 792 C C . PHE A 1 99 ? -6.145 18.422 13.266 1 98.12 99 PHE A C 1
ATOM 794 O O . PHE A 1 99 ? -7.352 18.344 13.023 1 98.12 99 PHE A O 1
ATOM 801 N N . LYS A 1 100 ? -5.598 17.562 14.086 1 96.94 100 LYS A N 1
ATOM 802 C CA . LYS A 1 100 ? -6.281 16.391 14.617 1 96.94 100 LYS A CA 1
ATOM 803 C C . LYS A 1 100 ? -7.496 16.781 15.453 1 96.94 100 LYS A C 1
ATOM 805 O O . LYS A 1 100 ? -8.461 16.031 15.555 1 96.94 100 LYS A O 1
ATOM 810 N N . GLY A 1 101 ? -7.539 18.016 15.977 1 96 101 GLY A N 1
ATOM 811 C CA . GLY A 1 101 ? -8.633 18.453 16.828 1 96 101 GLY A CA 1
ATOM 812 C C . GLY A 1 101 ? -9.633 19.344 16.109 1 96 101 GLY A C 1
ATOM 813 O O . GLY A 1 101 ? -10.633 19.766 16.703 1 96 101 GLY A O 1
ATOM 814 N N . ILE A 1 102 ? -9.43 19.609 14.883 1 96.81 102 ILE A N 1
ATOM 815 C CA . ILE A 1 102 ? -10.281 20.531 14.133 1 96.81 102 ILE A CA 1
ATOM 816 C C . ILE A 1 102 ? -11.383 19.75 13.422 1 96.81 102 ILE A C 1
ATOM 818 O O . ILE A 1 102 ? -11.109 19 12.47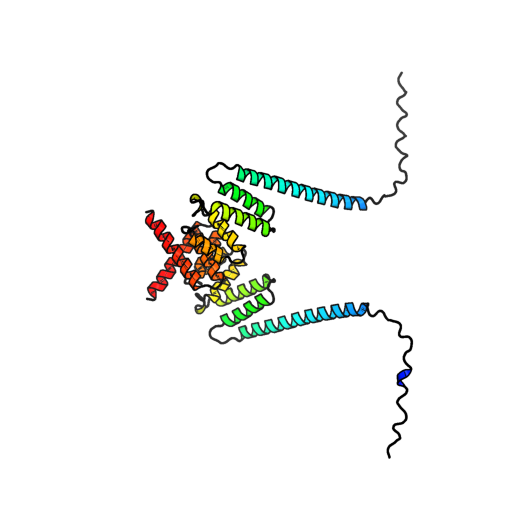7 1 96.81 102 ILE A O 1
ATOM 822 N N . LYS A 1 103 ? -12.586 19.938 13.727 1 96.5 103 LYS A N 1
ATOM 823 C CA . LYS A 1 103 ? -13.75 19.172 13.281 1 96.5 103 LYS A CA 1
ATOM 824 C C . LYS A 1 103 ? -13.922 19.25 11.773 1 96.5 103 LYS A C 1
ATOM 826 O O . LYS A 1 103 ? -14.297 18.281 11.125 1 96.5 103 LYS A O 1
ATOM 831 N N . LYS A 1 104 ? -13.625 20.391 11.258 1 96.81 104 LYS A N 1
ATOM 832 C CA . LYS A 1 104 ? -13.805 20.625 9.836 1 96.81 104 LYS A CA 1
ATOM 833 C C . LYS A 1 104 ? -13.031 19.625 8.992 1 96.81 104 LYS A C 1
ATOM 835 O O . LYS A 1 104 ? -13.453 19.266 7.895 1 96.81 104 LYS A O 1
ATOM 840 N N . TYR A 1 105 ? -11.953 19.141 9.57 1 98.12 105 TYR A N 1
ATOM 841 C CA . TYR A 1 105 ? -11.055 18.312 8.766 1 98.12 105 TYR A CA 1
ATOM 842 C C . TYR A 1 105 ? -11.18 16.844 9.141 1 98.12 105 TYR A C 1
ATOM 844 O O . TYR A 1 105 ? -10.5 15.992 8.57 1 98.12 105 TYR A O 1
ATOM 852 N N . ARG A 1 106 ? -12.07 16.5 9.945 1 97.12 106 ARG A N 1
ATOM 853 C CA . ARG A 1 106 ? -12.242 15.133 10.438 1 97.12 106 ARG A CA 1
ATOM 854 C C . ARG A 1 106 ? -12.414 14.148 9.281 1 97.12 106 ARG A C 1
ATOM 856 O O . ARG A 1 106 ? -11.875 13.039 9.32 1 97.12 106 ARG A O 1
ATOM 863 N N . ASN A 1 107 ? -13.25 14.516 8.273 1 96.62 107 ASN A N 1
ATOM 864 C CA . ASN A 1 107 ? -13.492 13.656 7.117 1 96.62 107 ASN A CA 1
ATOM 865 C C . ASN A 1 107 ? -13.078 14.328 5.816 1 96.62 107 ASN A C 1
ATOM 867 O O . ASN A 1 107 ? -13.75 14.18 4.793 1 96.62 107 ASN A O 1
ATOM 871 N N . ASP A 1 108 ? -12.023 15.148 5.941 1 97.44 108 ASP A N 1
ATOM 872 C CA . ASP A 1 108 ? -11.383 15.727 4.762 1 97.44 108 ASP A CA 1
ATOM 873 C C . ASP A 1 108 ? -10.422 14.734 4.113 1 97.44 108 ASP A C 1
ATOM 875 O O . ASP A 1 108 ? -9.477 14.273 4.754 1 97.44 108 ASP A O 1
ATOM 879 N N . VAL A 1 109 ? -10.664 14.414 2.832 1 96.81 109 VAL A N 1
ATOM 880 C CA . VAL A 1 109 ? -9.914 13.391 2.119 1 96.81 109 VAL A CA 1
ATOM 881 C C . VAL A 1 109 ? -8.445 13.797 2.018 1 96.81 109 VAL A C 1
ATOM 883 O O . VAL A 1 109 ? -7.551 12.945 2.088 1 96.81 109 VAL A O 1
ATOM 886 N N . ARG A 1 110 ? -8.195 15.148 1.886 1 97.69 110 ARG A N 1
ATOM 887 C CA . ARG A 1 110 ? -6.82 15.641 1.826 1 97.69 110 ARG A CA 1
ATOM 888 C C . ARG A 1 110 ? -6.07 15.32 3.115 1 97.69 110 ARG A C 1
ATOM 890 O O . ARG A 1 110 ? -4.93 14.859 3.076 1 97.69 110 ARG A O 1
ATOM 897 N N . TYR A 1 111 ? -6.738 15.57 4.18 1 98.56 111 TYR A N 1
ATOM 898 C CA . TYR A 1 111 ? -6.172 15.32 5.504 1 98.56 111 TYR A CA 1
ATOM 899 C C . TYR A 1 111 ? -5.965 13.828 5.734 1 98.56 111 TYR A C 1
ATOM 901 O O . TYR A 1 111 ? -4.93 13.414 6.258 1 98.56 111 TYR A O 1
ATOM 909 N N . MET A 1 112 ? -6.871 13 5.254 1 98.31 112 MET A N 1
ATOM 910 C CA . MET A 1 112 ? -6.758 11.547 5.398 1 98.31 112 MET A CA 1
ATOM 911 C C . MET A 1 112 ? -5.59 11.008 4.582 1 98.31 112 MET A C 1
ATOM 913 O O . MET A 1 112 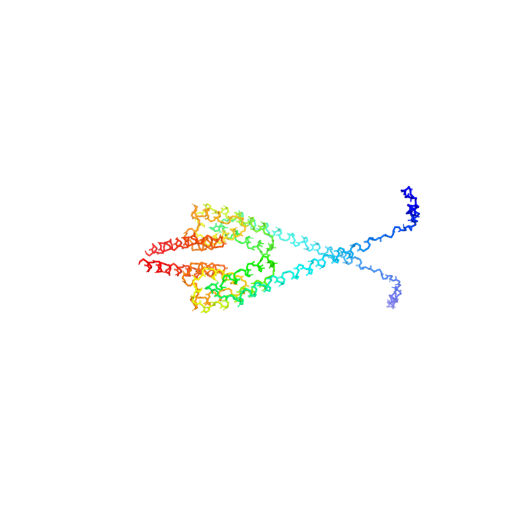? -4.863 10.125 5.039 1 98.31 112 MET A O 1
ATOM 917 N N . LYS A 1 113 ? -5.41 11.555 3.43 1 98.19 113 LYS A N 1
ATOM 918 C CA . LYS A 1 113 ? -4.285 11.141 2.598 1 98.19 113 LYS A CA 1
ATOM 919 C C . LYS A 1 113 ? -2.957 11.398 3.303 1 98.19 113 LYS A C 1
ATOM 921 O O . LYS A 1 113 ? -2.023 10.602 3.188 1 98.19 113 LYS A O 1
ATOM 926 N N . LEU A 1 114 ? -2.859 12.484 4.059 1 98.5 114 LEU A N 1
ATOM 927 C CA . LEU A 1 114 ? -1.657 12.781 4.828 1 98.5 114 LEU A CA 1
ATOM 928 C C . LEU A 1 114 ? -1.438 11.742 5.922 1 98.5 114 LEU A C 1
ATOM 930 O O . LEU A 1 114 ? -0.308 11.312 6.156 1 98.5 114 LEU A O 1
ATOM 934 N N . TRP A 1 115 ? -2.51 11.328 6.543 1 98.75 115 TRP A N 1
ATOM 935 C CA . TRP A 1 115 ? -2.426 10.305 7.578 1 98.75 115 TRP A CA 1
ATOM 936 C C . TRP A 1 115 ? -1.946 8.977 6.996 1 98.75 115 TRP A C 1
ATOM 938 O O . TRP A 1 115 ? -1.088 8.312 7.582 1 98.75 115 TRP A O 1
ATOM 948 N N . VAL A 1 116 ? -2.49 8.602 5.891 1 98.5 116 VAL A N 1
ATOM 949 C CA . VAL A 1 116 ? -2.115 7.348 5.254 1 98.5 116 VAL A CA 1
ATOM 950 C C . VAL A 1 116 ? -0.638 7.383 4.867 1 98.5 116 VAL A C 1
ATOM 952 O O . VAL A 1 116 ? 0.092 6.414 5.09 1 98.5 116 VAL A O 1
ATOM 955 N N . THR A 1 117 ? -0.244 8.516 4.34 1 97.75 117 THR A N 1
ATOM 956 C CA . THR A 1 117 ? 1.157 8.703 3.98 1 97.75 117 THR A CA 1
ATOM 957 C C . THR A 1 117 ? 2.047 8.633 5.219 1 97.75 117 THR A C 1
ATOM 959 O O . THR A 1 117 ? 3.113 8.016 5.188 1 97.75 117 THR A O 1
ATOM 962 N N . TYR A 1 118 ? 1.644 9.242 6.281 1 98.06 118 TYR A N 1
ATOM 963 C CA . TYR A 1 118 ? 2.381 9.234 7.539 1 98.06 118 TYR A CA 1
ATOM 964 C C . TYR A 1 118 ? 2.518 7.816 8.078 1 98.06 118 TYR A C 1
ATOM 966 O O . TYR A 1 118 ? 3.59 7.426 8.547 1 98.06 118 TYR A O 1
ATOM 974 N N . ALA A 1 119 ? 1.468 7.027 7.969 1 97.94 119 ALA A N 1
ATOM 975 C CA . ALA A 1 119 ? 1.46 5.648 8.453 1 97.94 119 ALA A CA 1
ATOM 976 C C . ALA A 1 119 ? 2.518 4.809 7.742 1 97.94 119 ALA A C 1
ATOM 978 O O . ALA A 1 119 ? 3.133 3.932 8.352 1 97.94 119 ALA A O 1
ATOM 979 N N . ASP A 1 120 ? 2.709 5.141 6.504 1 95.12 120 ASP A N 1
ATOM 980 C CA . ASP A 1 120 ? 3.674 4.398 5.695 1 95.12 120 ASP A CA 1
ATOM 981 C C . ASP A 1 120 ? 5.105 4.691 6.145 1 95.12 120 ASP A C 1
ATOM 983 O O . ASP A 1 120 ? 6.035 3.971 5.777 1 95.12 120 ASP A O 1
ATOM 987 N N . LYS A 1 121 ? 5.312 5.699 6.961 1 95.06 121 LYS A N 1
ATOM 988 C CA . LYS A 1 121 ? 6.66 6.152 7.293 1 95.06 121 LYS A CA 1
ATOM 989 C C . LYS A 1 121 ? 7.012 5.82 8.742 1 95.06 121 LYS A C 1
ATOM 991 O O . LYS A 1 121 ? 8.156 6.012 9.164 1 95.06 121 LYS A O 1
ATOM 996 N N . VAL A 1 122 ? 6.105 5.309 9.508 1 96.25 122 VAL A N 1
ATOM 997 C CA . VAL A 1 122 ? 6.352 5.059 10.922 1 96.25 122 VAL A CA 1
ATOM 998 C C . VAL A 1 122 ? 6.586 3.568 11.148 1 96.25 122 VAL A C 1
ATOM 1000 O O . VAL A 1 122 ? 6.273 2.744 10.289 1 96.25 122 VAL A O 1
ATOM 1003 N N . GLU A 1 123 ? 7.133 3.205 12.242 1 95.25 123 GLU A N 1
ATOM 1004 C CA . GLU A 1 123 ? 7.492 1.833 12.586 1 95.25 123 GLU A CA 1
ATOM 1005 C C . GLU A 1 123 ? 6.25 0.992 12.867 1 95.25 123 GLU A C 1
ATOM 1007 O O . GLU A 1 123 ? 6.211 -0.197 12.539 1 95.25 123 GLU A O 1
ATOM 1012 N N . LYS A 1 124 ? 5.227 1.588 13.453 1 97.5 124 LYS A N 1
ATOM 1013 C CA . LYS A 1 124 ? 4.008 0.878 13.836 1 97.5 124 LYS A CA 1
ATOM 1014 C C . LYS A 1 124 ? 2.779 1.5 13.18 1 97.5 124 LYS A C 1
ATOM 1016 O O . LYS A 1 124 ? 1.953 2.117 13.859 1 97.5 124 LYS A O 1
ATOM 1021 N N . PRO A 1 125 ? 2.6 1.256 11.93 1 98.06 125 PRO A N 1
ATOM 1022 C CA . PRO A 1 125 ? 1.511 1.896 11.188 1 98.06 125 PRO A CA 1
ATOM 1023 C C . PRO A 1 125 ? 0.131 1.514 11.719 1 98.06 125 PRO A C 1
ATOM 1025 O O . PRO A 1 125 ? -0.805 2.314 11.648 1 98.06 125 PRO A O 1
ATOM 1028 N N . LEU A 1 126 ? 0.007 0.323 12.289 1 98.12 126 LEU A N 1
ATOM 1029 C CA . LEU A 1 126 ? -1.281 -0.118 12.812 1 98.12 126 LEU A CA 1
ATOM 1030 C C . LEU A 1 126 ? -1.719 0.754 13.984 1 98.12 126 LEU A C 1
ATOM 1032 O O . LEU A 1 126 ? -2.914 0.995 14.172 1 98.12 126 LEU A O 1
ATOM 1036 N N . ASP A 1 127 ? -0.753 1.27 14.703 1 98.19 127 ASP A N 1
ATOM 1037 C CA . ASP A 1 127 ? -1.065 2.172 15.812 1 98.19 127 ASP A CA 1
ATOM 1038 C C . ASP A 1 127 ? -1.684 3.471 15.297 1 98.19 127 ASP A C 1
ATOM 1040 O O . ASP A 1 127 ? -2.547 4.055 15.961 1 98.19 127 ASP A O 1
ATOM 1044 N N . VAL A 1 128 ? -1.254 3.916 14.148 1 98.44 128 VAL A N 1
ATOM 1045 C CA . VAL A 1 128 ? -1.792 5.129 13.547 1 98.44 128 VAL A CA 1
ATOM 1046 C C . VAL A 1 128 ? -3.275 4.941 13.242 1 98.44 128 VAL A C 1
ATOM 1048 O O . VAL A 1 128 ? -4.102 5.781 13.602 1 98.44 128 VAL A O 1
ATOM 1051 N N . PHE A 1 129 ? -3.611 3.826 12.719 1 98.44 129 PHE A N 1
ATOM 1052 C CA . PHE A 1 129 ? -4.996 3.588 12.336 1 98.44 129 PHE A CA 1
ATOM 1053 C C . PHE A 1 129 ? -5.867 3.342 13.562 1 98.44 129 PHE A C 1
ATOM 1055 O O . PHE A 1 129 ? -7.039 3.727 13.586 1 98.44 129 PHE A O 1
ATOM 1062 N N . THR A 1 130 ? -5.328 2.721 14.508 1 97.81 130 THR A N 1
ATOM 1063 C CA . THR A 1 130 ? -6.043 2.57 15.766 1 97.81 130 THR A CA 1
ATOM 1064 C C . THR A 1 130 ? -6.363 3.934 16.375 1 97.81 130 THR A C 1
ATOM 1066 O O . THR A 1 130 ? -7.477 4.156 16.859 1 97.81 130 THR A O 1
ATOM 1069 N N . PHE A 1 131 ? -5.344 4.812 16.359 1 98.44 131 PHE A N 1
ATOM 1070 C CA . PHE A 1 131 ? -5.527 6.176 16.844 1 98.44 131 PHE A CA 1
ATOM 1071 C C . PHE A 1 131 ? -6.637 6.879 16.062 1 98.44 131 PHE A C 1
ATOM 1073 O O . PHE A 1 131 ? -7.512 7.512 16.656 1 98.44 131 PHE A O 1
ATOM 1080 N N . LEU A 1 132 ? -6.613 6.77 14.734 1 98.44 132 LEU A N 1
ATOM 1081 C CA . LEU A 1 132 ? -7.617 7.391 13.883 1 98.44 132 LEU A CA 1
ATOM 1082 C C . LEU A 1 132 ? -9.008 6.852 14.195 1 98.44 132 LEU A C 1
ATOM 1084 O O . LEU A 1 132 ? -9.969 7.617 14.305 1 98.44 132 LEU A O 1
ATOM 1088 N N . TYR A 1 133 ? -9.086 5.594 14.375 1 97.19 133 TYR A N 1
ATOM 1089 C CA . TYR A 1 133 ? -10.359 4.938 14.68 1 97.19 133 TYR A CA 1
ATOM 1090 C C . TYR A 1 133 ? -10.922 5.43 16 1 97.19 133 TYR A C 1
ATOM 1092 O O . TYR A 1 133 ? -12.094 5.809 16.078 1 97.19 133 TYR A O 1
ATOM 1100 N N . LYS A 1 134 ? -10.094 5.469 16.938 1 97.62 134 LYS A N 1
ATOM 1101 C CA . LYS A 1 134 ? -10.508 5.879 18.281 1 97.62 134 LYS A CA 1
ATOM 1102 C C . LYS A 1 134 ? -10.984 7.328 18.281 1 97.62 134 LYS A C 1
ATOM 1104 O O . LYS A 1 134 ? -11.914 7.68 19.016 1 97.62 134 LYS A O 1
ATOM 1109 N N . ASN A 1 135 ? -10.398 8.156 17.516 1 97.44 135 ASN A N 1
ATOM 1110 C CA . ASN A 1 135 ? -10.688 9.586 17.516 1 97.44 135 ASN A CA 1
ATOM 1111 C C . ASN A 1 135 ? -11.641 9.961 16.391 1 97.44 135 ASN A C 1
ATOM 1113 O O . ASN A 1 135 ? -11.891 11.148 16.141 1 97.44 135 ASN A O 1
ATOM 1117 N N . LYS A 1 136 ? -12.148 8.961 15.633 1 95.75 136 LYS A N 1
ATOM 1118 C CA . LYS A 1 136 ? -13.164 9.109 14.594 1 95.75 136 LYS A CA 1
ATOM 1119 C C . LYS A 1 136 ? -12.672 10.031 13.477 1 95.75 136 LYS A C 1
ATOM 1121 O O . LYS A 1 136 ? -13.438 10.859 12.969 1 95.75 136 LYS A O 1
ATOM 1126 N N . ILE A 1 137 ? -11.375 9.992 13.227 1 97.94 137 ILE A N 1
ATOM 1127 C CA . ILE A 1 137 ? -10.812 10.734 12.102 1 97.94 137 ILE A CA 1
ATOM 1128 C C . ILE A 1 137 ? -10.883 9.891 10.836 1 97.94 137 ILE A C 1
ATOM 1130 O O . ILE A 1 137 ? -10.258 8.828 10.75 1 97.94 137 ILE A O 1
ATOM 1134 N N . GLY A 1 138 ? -11.625 10.273 9.898 1 96.38 138 GLY A N 1
ATOM 1135 C CA . GLY A 1 138 ? -11.734 9.586 8.625 1 96.38 138 GLY A CA 1
ATOM 1136 C C . GLY A 1 138 ? -12.75 8.453 8.648 1 96.38 138 GLY A C 1
ATOM 1137 O O . GLY A 1 138 ? -12.828 7.664 7.703 1 96.38 138 GLY A O 1
ATOM 1138 N N . ASP A 1 139 ? -13.555 8.375 9.688 1 93.94 139 ASP A N 1
ATOM 1139 C CA . ASP A 1 139 ? -14.422 7.219 9.891 1 93.94 139 ASP A CA 1
ATOM 1140 C C . ASP A 1 139 ? -15.539 7.18 8.852 1 93.94 139 ASP A C 1
ATOM 1142 O O . ASP A 1 139 ? -16.219 6.16 8.688 1 93.94 139 ASP A O 1
ATOM 1146 N N . LYS A 1 140 ? -15.688 8.266 8.086 1 93.44 140 LYS A N 1
ATOM 1147 C CA . LYS A 1 140 ? -16.719 8.289 7.047 1 93.44 140 LYS A CA 1
ATOM 1148 C C . LYS A 1 140 ? -16.078 8.211 5.656 1 93.44 140 LYS A C 1
ATOM 1150 O O . LYS A 1 140 ? -16.781 8.336 4.648 1 93.44 140 LYS A O 1
ATOM 1155 N N . LEU A 1 141 ? -14.836 8.047 5.555 1 93.56 141 LEU A N 1
ATOM 1156 C CA . LEU A 1 141 ? -14.117 8 4.285 1 93.56 141 LEU A CA 1
ATOM 1157 C C . LEU A 1 141 ? -13.758 6.566 3.916 1 93.56 141 LEU A C 1
ATOM 1159 O O . LEU A 1 141 ? -13.289 5.801 4.762 1 93.56 141 LEU A O 1
ATOM 1163 N N . ALA A 1 142 ? -13.969 6.195 2.686 1 93.69 142 ALA A N 1
ATOM 1164 C CA . ALA A 1 142 ? -13.586 4.871 2.199 1 93.69 142 ALA A CA 1
ATOM 1165 C C . ALA A 1 142 ? -12.086 4.652 2.33 1 93.69 142 ALA A C 1
ATOM 1167 O O . ALA A 1 142 ? -11.641 3.564 2.707 1 93.69 142 ALA A O 1
ATOM 1168 N N . LEU A 1 143 ? -11.336 5.668 2.031 1 95.81 143 LEU A N 1
ATOM 1169 C CA . LEU A 1 143 ? -9.883 5.594 2.059 1 95.81 143 LEU A CA 1
ATOM 1170 C C . LEU A 1 143 ? -9.383 5.098 3.412 1 95.81 143 LEU A C 1
ATOM 1172 O O . LEU A 1 143 ? -8.43 4.324 3.48 1 95.81 143 LEU A O 1
ATOM 1176 N N . PHE A 1 144 ? -10.039 5.527 4.48 1 97.38 144 PHE A N 1
ATOM 1177 C CA . PHE A 1 144 ? -9.648 5.105 5.824 1 97.38 144 PHE A CA 1
ATOM 1178 C C . PHE A 1 144 ? -9.719 3.59 5.957 1 97.38 144 PHE A C 1
ATOM 1180 O O . PHE A 1 144 ? -8.727 2.953 6.332 1 97.38 144 PHE A O 1
ATOM 1187 N N . TYR A 1 145 ? -10.727 3.002 5.566 1 96.56 145 TYR A N 1
ATOM 1188 C CA . TYR A 1 145 ? -10.953 1.57 5.719 1 96.56 145 TYR A CA 1
ATOM 1189 C C . TYR A 1 145 ? -10.125 0.776 4.715 1 96.56 145 TYR A C 1
ATOM 1191 O O . TYR A 1 145 ? -9.578 -0.277 5.047 1 96.56 145 TYR A O 1
ATOM 1199 N N . ILE A 1 146 ? -10.055 1.29 3.525 1 96.62 146 ILE A N 1
ATOM 1200 C CA . ILE A 1 146 ? -9.273 0.643 2.479 1 96.62 146 ILE A CA 1
ATOM 1201 C C . ILE A 1 146 ? -7.812 0.552 2.91 1 96.62 146 ILE A C 1
ATOM 1203 O O . ILE A 1 146 ? -7.207 -0.522 2.861 1 96.62 146 ILE A O 1
ATOM 1207 N N . ALA A 1 147 ? -7.238 1.629 3.391 1 98.12 147 ALA A N 1
ATOM 1208 C CA . ALA A 1 147 ? -5.832 1.688 3.791 1 98.12 147 ALA A CA 1
ATOM 1209 C C . ALA A 1 147 ? -5.574 0.817 5.016 1 98.12 147 ALA A C 1
ATOM 1211 O O . ALA A 1 147 ? -4.578 0.094 5.074 1 98.12 147 ALA A O 1
ATOM 1212 N N . TRP A 1 148 ? -6.469 0.887 5.941 1 98.31 148 TRP A N 1
ATOM 1213 C CA . TRP A 1 148 ? -6.336 0.082 7.152 1 98.31 148 TRP A CA 1
ATOM 1214 C C . TRP A 1 148 ? -6.398 -1.406 6.824 1 98.31 148 TRP A C 1
ATOM 1216 O O . TRP A 1 148 ? -5.551 -2.184 7.27 1 98.31 148 TRP A O 1
ATOM 1226 N N . ALA A 1 149 ? -7.371 -1.779 6.047 1 97.56 149 ALA A N 1
ATOM 1227 C CA . ALA A 1 149 ? -7.523 -3.178 5.652 1 97.56 149 ALA A CA 1
ATOM 1228 C C . ALA A 1 149 ? -6.297 -3.668 4.883 1 97.56 149 ALA A C 1
ATOM 1230 O O . ALA A 1 149 ? -5.805 -4.77 5.129 1 97.56 149 ALA A O 1
ATOM 1231 N N . PHE A 1 150 ? -5.816 -2.857 4.008 1 97.75 150 PHE A N 1
ATOM 1232 C CA . PHE A 1 150 ? -4.656 -3.24 3.213 1 97.75 150 PHE A CA 1
ATOM 1233 C C . PHE A 1 150 ? -3.43 -3.426 4.098 1 97.75 150 PHE A C 1
ATOM 1235 O O . PHE A 1 150 ? -2.65 -4.359 3.9 1 97.75 150 PHE A O 1
ATOM 1242 N N . LEU A 1 151 ? -3.26 -2.496 5.016 1 98 151 LEU A N 1
ATOM 1243 C CA . LEU A 1 151 ? -2.158 -2.627 5.961 1 98 151 LEU A CA 1
ATOM 1244 C C . LEU A 1 151 ? -2.25 -3.945 6.723 1 98 151 LEU A C 1
ATOM 1246 O O . LEU A 1 151 ? -1.242 -4.629 6.918 1 98 151 LEU A O 1
ATOM 1250 N N . CYS A 1 152 ? -3.445 -4.312 7.168 1 97.69 152 CYS A N 1
ATOM 1251 C CA . CYS A 1 152 ? -3.658 -5.578 7.859 1 97.69 152 CYS A CA 1
ATOM 1252 C C . CYS A 1 152 ? -3.26 -6.758 6.984 1 97.69 152 CYS A C 1
ATOM 1254 O O . CYS A 1 152 ? -2.623 -7.699 7.453 1 97.69 152 CYS A O 1
ATOM 1256 N N . GLU A 1 153 ? -3.627 -6.695 5.688 1 95.12 153 GLU A N 1
ATOM 1257 C CA . GLU A 1 153 ? -3.246 -7.734 4.738 1 95.12 153 GLU A CA 1
ATOM 1258 C C . GLU A 1 153 ? -1.729 -7.863 4.637 1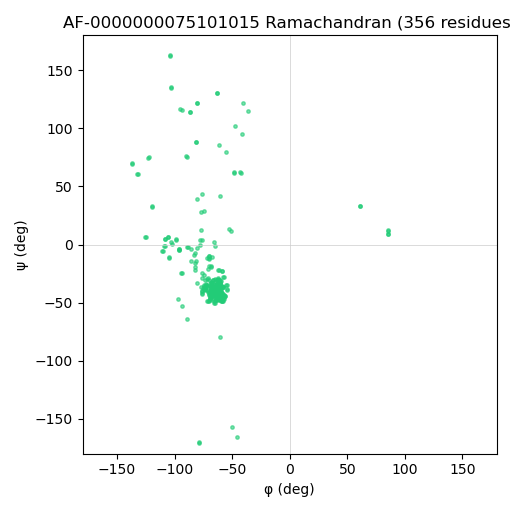 95.12 153 GLU A C 1
ATOM 1260 O O . GLU A 1 153 ? -1.194 -8.977 4.668 1 95.12 153 GLU A O 1
ATOM 1265 N N . LYS A 1 154 ? -1.095 -6.766 4.547 1 94.62 154 LYS A N 1
ATOM 1266 C CA . LYS A 1 154 ? 0.36 -6.746 4.43 1 94.62 154 LYS A CA 1
ATOM 1267 C C . LYS A 1 154 ? 1.022 -7.34 5.668 1 94.62 154 LYS A C 1
ATOM 1269 O O . LYS A 1 154 ? 2.088 -7.953 5.574 1 94.62 154 LYS A O 1
ATOM 1274 N N . CYS A 1 155 ? 0.349 -7.18 6.773 1 95.19 155 CYS A N 1
ATOM 1275 C CA . CYS A 1 155 ? 0.877 -7.684 8.039 1 95.19 155 CYS A CA 1
ATOM 1276 C C . CYS A 1 155 ? 0.432 -9.117 8.281 1 95.19 155 CYS A C 1
ATOM 1278 O O . CYS A 1 155 ? 0.747 -9.703 9.32 1 95.19 155 CYS A O 1
ATOM 1280 N N . GLY A 1 156 ? -0.349 -9.688 7.43 1 93.94 156 GLY A N 1
ATOM 1281 C CA . GLY A 1 156 ? -0.794 -11.062 7.562 1 93.94 156 GLY A CA 1
ATOM 1282 C C . GLY A 1 156 ? -2.02 -11.211 8.445 1 93.94 156 GLY A C 1
ATOM 1283 O O . GLY A 1 156 ? -2.4 -12.328 8.805 1 93.94 156 GLY A O 1
ATOM 1284 N N . LYS A 1 157 ? -2.594 -10.109 8.789 1 96.56 157 LYS A N 1
ATOM 1285 C CA . LYS A 1 157 ? -3.807 -10.141 9.602 1 96.56 157 LYS A CA 1
ATOM 1286 C C . LYS A 1 157 ? -5.055 -10.195 8.727 1 96.56 157 LYS A C 1
ATOM 1288 O O . LYS A 1 157 ? -5.828 -9.242 8.68 1 96.56 157 LYS A O 1
ATOM 1293 N N . ILE A 1 158 ? -5.32 -11.312 8.188 1 93.56 158 ILE A N 1
ATOM 1294 C CA . ILE A 1 158 ? -6.309 -11.516 7.137 1 93.56 158 ILE A CA 1
ATOM 1295 C C . ILE A 1 158 ? -7.715 -11.312 7.699 1 93.56 158 ILE A C 1
ATOM 1297 O O . ILE A 1 158 ? -8.539 -10.617 7.102 1 93.56 158 ILE A O 1
ATOM 1301 N N . LYS A 1 159 ? -8.016 -11.867 8.82 1 94.5 159 LYS A N 1
ATOM 1302 C CA . LYS A 1 159 ? -9.336 -11.758 9.43 1 94.5 159 LYS A CA 1
ATOM 1303 C C . LYS A 1 159 ? -9.656 -10.305 9.781 1 94.5 159 LYS A C 1
ATOM 1305 O O . LYS A 1 159 ? -10.773 -9.836 9.547 1 94.5 159 LYS A O 1
ATOM 1310 N N . ASP A 1 160 ? -8.633 -9.641 10.312 1 96.56 160 ASP A N 1
ATOM 1311 C CA . ASP A 1 160 ? -8.812 -8.227 10.625 1 96.56 160 ASP A CA 1
ATOM 1312 C C . ASP A 1 160 ? -9.086 -7.418 9.359 1 96.56 160 ASP A C 1
ATOM 1314 O O . ASP A 1 160 ? -9.953 -6.547 9.344 1 96.56 160 ASP A O 1
ATOM 1318 N N . ALA A 1 161 ? -8.32 -7.734 8.32 1 96.12 161 ALA A N 1
ATOM 1319 C CA . ALA A 1 161 ? -8.492 -7.047 7.047 1 96.12 161 ALA A CA 1
ATOM 1320 C C . ALA A 1 161 ? -9.922 -7.191 6.539 1 96.12 161 ALA A C 1
ATOM 1322 O O . ALA A 1 161 ? -10.555 -6.211 6.137 1 96.12 161 ALA A O 1
ATOM 1323 N N . GLU A 1 162 ? -10.406 -8.398 6.645 1 91.94 162 GLU A N 1
ATOM 1324 C CA . GLU A 1 162 ? -11.773 -8.664 6.203 1 91.94 162 GLU A CA 1
ATOM 1325 C C . GLU A 1 162 ? -12.789 -7.922 7.066 1 91.94 162 GLU A C 1
ATOM 1327 O O . GLU A 1 162 ? -13.734 -7.332 6.547 1 91.94 162 GLU A O 1
ATOM 1332 N N . THR A 1 163 ? -12.578 -7.926 8.32 1 93.69 163 THR A N 1
ATOM 1333 C CA . THR A 1 163 ? -13.469 -7.258 9.258 1 93.69 163 THR A CA 1
ATOM 1334 C C . THR A 1 163 ? -13.508 -5.754 8.992 1 93.69 163 THR A C 1
ATOM 1336 O O . THR A 1 163 ? -14.586 -5.156 8.93 1 93.69 163 THR A O 1
ATOM 1339 N N . ILE A 1 164 ? -12.336 -5.168 8.836 1 95.06 164 ILE A N 1
ATOM 1340 C CA . ILE A 1 164 ? -12.219 -3.734 8.609 1 95.06 164 ILE A CA 1
ATOM 1341 C C . ILE A 1 164 ? -12.852 -3.371 7.266 1 95.06 164 ILE A C 1
ATOM 1343 O O . ILE A 1 164 ? -13.57 -2.379 7.16 1 95.06 164 ILE A O 1
ATOM 1347 N N . PHE A 1 165 ? -12.578 -4.219 6.363 1 92.06 165 PHE A N 1
ATOM 1348 C CA . PHE A 1 165 ? -13.148 -4.035 5.035 1 92.06 165 PHE A CA 1
ATOM 1349 C C . PHE A 1 165 ? -14.672 -4.051 5.09 1 92.06 165 PHE A C 1
ATOM 1351 O O . PHE A 1 165 ? -15.336 -3.193 4.5 1 92.06 165 PHE A O 1
ATOM 1358 N N . ASN A 1 166 ? -15.227 -4.867 5.82 1 88.88 166 ASN A N 1
ATOM 1359 C CA . ASN A 1 166 ? -16.672 -5.004 5.977 1 88.88 166 ASN A CA 1
ATOM 1360 C C . ASN A 1 166 ? -17.266 -3.846 6.777 1 88.88 166 ASN A C 1
ATOM 1362 O O . ASN A 1 166 ? -18.359 -3.379 6.488 1 88.88 166 ASN A O 1
ATOM 1366 N N . ARG A 1 167 ? -16.547 -3.404 7.684 1 87.38 167 ARG A N 1
ATOM 1367 C CA . ARG A 1 167 ? -16.984 -2.279 8.5 1 87.38 167 ARG A CA 1
ATOM 1368 C C . ARG A 1 167 ? -17.156 -1.018 7.66 1 87.38 167 ARG A C 1
ATOM 1370 O O . ARG A 1 167 ? -18.109 -0.26 7.844 1 87.38 167 ARG A O 1
ATOM 1377 N N . GLY A 1 168 ? -16.203 -0.738 6.844 1 84.75 168 GLY A N 1
ATOM 1378 C CA . GLY A 1 168 ? -16.25 0.424 5.969 1 84.75 168 GLY A CA 1
ATOM 1379 C C . GLY A 1 168 ? -17.5 0.466 5.105 1 84.75 168 GLY A C 1
ATOM 1380 O O . GLY A 1 168 ? -18.109 1.522 4.941 1 84.75 168 GLY A O 1
ATOM 1381 N N . PHE A 1 169 ? -17.953 -0.551 4.715 1 76.56 169 PHE A N 1
ATOM 1382 C CA . PHE A 1 169 ? -19.141 -0.637 3.869 1 76.56 169 PHE A CA 1
ATOM 1383 C C . PHE A 1 169 ? -20.391 -0.299 4.664 1 76.56 169 PHE A C 1
ATOM 1385 O O . PHE A 1 169 ? -21.25 0.454 4.195 1 76.56 169 PHE A O 1
ATOM 1392 N N . VAL A 1 170 ? -20.469 -0.881 5.73 1 74.56 170 VAL A N 1
ATOM 1393 C CA . VAL A 1 170 ? -21.641 -0.672 6.566 1 74.56 170 VAL A CA 1
ATOM 1394 C C . VAL A 1 170 ? -21.781 0.812 6.891 1 74.56 170 VAL A C 1
ATOM 1396 O O . VAL A 1 170 ? -22.891 1.359 6.84 1 74.56 170 VAL A O 1
ATOM 1399 N N . LYS A 1 171 ? -20.719 1.427 7.07 1 75.44 171 LYS A N 1
ATOM 1400 C CA . LYS A 1 171 ? -20.734 2.844 7.418 1 75.44 171 LYS A CA 1
ATOM 1401 C C . LYS A 1 171 ? -21.109 3.705 6.219 1 75.44 171 LYS A C 1
ATOM 1403 O O . LYS A 1 171 ? -21.844 4.684 6.363 1 75.44 171 LYS A O 1
ATOM 1408 N N . TYR A 1 172 ? -20.656 3.357 5.117 1 71.38 172 TYR A N 1
ATOM 1409 C CA . TYR A 1 172 ? -20.953 4.105 3.9 1 71.38 172 TYR A CA 1
ATOM 1410 C C . TYR A 1 172 ? -22.422 3.957 3.51 1 71.38 172 TYR A C 1
ATOM 1412 O O . TYR A 1 172 ? -23.062 4.926 3.09 1 71.38 172 TYR A O 1
ATOM 1420 N N . VAL A 1 173 ? -22.891 2.766 3.535 1 65.19 173 VAL A N 1
ATOM 1421 C CA . VAL A 1 173 ? -24.281 2.531 3.201 1 65.19 173 VAL A CA 1
ATOM 1422 C C . VAL A 1 173 ? -25.188 3.307 4.16 1 65.19 173 VAL A C 1
ATOM 1424 O O . VAL A 1 173 ? -26.203 3.877 3.75 1 65.19 173 VAL A O 1
ATOM 1427 N N . ARG A 1 174 ? -24.781 3.334 5.312 1 60.53 174 ARG A N 1
ATOM 1428 C CA . ARG A 1 174 ? -25.547 4.066 6.309 1 60.53 174 ARG A CA 1
ATOM 1429 C C . ARG A 1 174 ? -25.5 5.57 6.043 1 60.53 174 ARG A C 1
ATOM 1431 O O . ARG A 1 174 ? -26.484 6.273 6.242 1 60.53 174 ARG A O 1
ATOM 1438 N N . ASN A 1 175 ? -24.328 5.969 5.719 1 58.84 175 ASN A N 1
ATOM 1439 C CA . ASN A 1 175 ? -24.188 7.395 5.445 1 58.84 175 ASN A CA 1
ATOM 1440 C C . ASN A 1 175 ? -24.922 7.801 4.168 1 58.84 175 ASN A C 1
ATOM 1442 O O . ASN A 1 175 ? -25.484 8.891 4.094 1 58.84 175 ASN A O 1
ATOM 1446 N N . ASP A 1 176 ? -24.844 7.012 3.127 1 56.47 176 ASP A N 1
ATOM 1447 C CA . ASP A 1 176 ? -25.547 7.316 1.889 1 56.47 176 ASP A CA 1
ATOM 1448 C C . ASP A 1 176 ? -27.062 7.148 2.066 1 56.47 176 ASP A C 1
ATOM 1450 O O . ASP A 1 176 ? -27.844 7.91 1.497 1 56.47 176 ASP A O 1
ATOM 1454 N N . THR A 1 177 ? -27.469 6.055 2.627 1 51.38 177 THR A N 1
ATOM 1455 C CA . THR A 1 177 ? -28.906 5.891 2.832 1 51.38 177 THR A CA 1
ATOM 1456 C C . THR A 1 177 ? -29.453 6.996 3.73 1 51.38 177 THR A C 1
ATOM 1458 O O . THR A 1 177 ? -30.625 7.367 3.619 1 51.38 177 THR A O 1
ATOM 1461 N N . 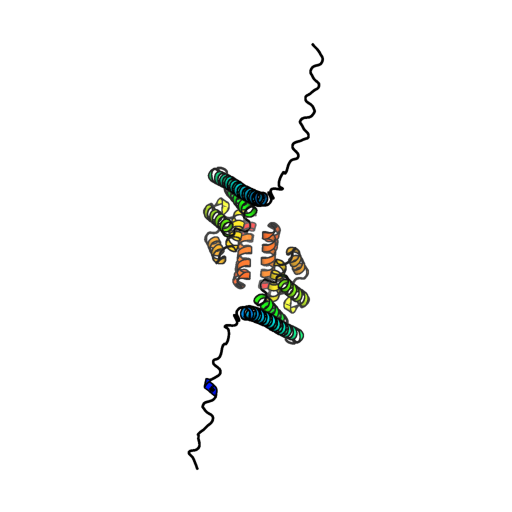CYS A 1 178 ? -28.703 7.457 4.609 1 41.38 178 CYS A N 1
ATOM 1462 C CA . CYS A 1 178 ? -29.25 8.492 5.465 1 41.38 178 CYS A CA 1
ATOM 1463 C C . CYS A 1 178 ? -29.344 9.82 4.723 1 41.38 178 CYS A C 1
ATOM 1465 O O . CYS A 1 178 ? -30.016 10.75 5.18 1 41.38 178 CYS A O 1
ATOM 1467 N N . VAL A 1 179 ? -28.531 10.07 3.723 1 40.19 179 VAL A N 1
ATOM 1468 C CA . VAL A 1 179 ? -28.688 11.336 3.014 1 40.19 179 VAL A CA 1
ATOM 1469 C C . VAL A 1 179 ? -29.812 11.219 1.976 1 40.19 179 VAL A C 1
ATOM 1471 O O . VAL A 1 179 ? -30.094 12.164 1.242 1 40.19 179 VAL A O 1
ATOM 1474 N N . ARG A 1 180 ? -30.422 10.07 1.682 1 33.69 180 ARG A N 1
ATOM 1475 C CA . ARG A 1 180 ? -31.641 10.25 0.89 1 33.69 180 ARG A CA 1
ATOM 1476 C C . ARG A 1 180 ? -32.812 10.688 1.768 1 33.69 180 ARG A C 1
ATOM 1478 O O . ARG A 1 180 ? -32.969 10.188 2.881 1 33.69 180 ARG A O 1
ATOM 1485 N N . MET B 1 1 ? 71.875 -55.438 24.781 1 21.56 1 MET B N 1
ATOM 1486 C CA . MET B 1 1 ? 71.312 -55.031 23.5 1 21.56 1 MET B CA 1
ATOM 1487 C C . MET B 1 1 ? 71.5 -53.531 23.281 1 21.56 1 MET B C 1
ATOM 1489 O O . MET B 1 1 ? 71.625 -53.094 22.141 1 21.56 1 MET B O 1
ATOM 1493 N N . GLN B 1 2 ? 71.25 -52.562 24.281 1 20.2 2 GLN B N 1
ATOM 1494 C CA . GLN B 1 2 ? 70.25 -51.5 24.344 1 20.2 2 GLN B CA 1
ATOM 1495 C C . GLN B 1 2 ? 70.812 -50.156 23.906 1 20.2 2 GLN B C 1
ATOM 1497 O O . GLN B 1 2 ? 70.125 -49.25 23.516 1 20.2 2 GLN B O 1
ATOM 1502 N N . ALA B 1 3 ? 72.062 -49.719 24.406 1 28.69 3 ALA B N 1
ATOM 1503 C CA . ALA B 1 3 ? 72.438 -48.344 24.766 1 28.69 3 ALA B CA 1
ATOM 1504 C C . ALA B 1 3 ? 72.75 -47.531 23.531 1 28.69 3 ALA B C 1
ATOM 1506 O O . ALA B 1 3 ? 73.25 -46.406 23.625 1 28.69 3 ALA B O 1
ATOM 1507 N N . MET B 1 4 ? 72.688 -48.031 22.266 1 23.8 4 MET B N 1
ATOM 1508 C CA . MET B 1 4 ? 73.375 -47.312 21.203 1 23.8 4 MET B CA 1
ATOM 1509 C C . MET B 1 4 ? 72.562 -46.094 20.797 1 23.8 4 MET B C 1
ATOM 1511 O O . MET B 1 4 ? 72.312 -45.875 19.594 1 23.8 4 MET B O 1
ATOM 1515 N N . ALA B 1 5 ? 71.438 -45.594 21.578 1 38.28 5 ALA B N 1
ATOM 15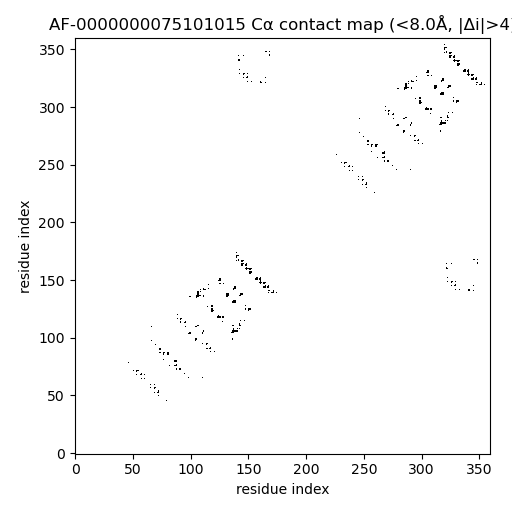16 C CA . ALA B 1 5 ? 70.625 -44.5 21.031 1 38.28 5 ALA B CA 1
ATOM 1517 C C . ALA B 1 5 ? 71.438 -43.25 20.797 1 38.28 5 ALA B C 1
ATOM 1519 O O . ALA B 1 5 ? 71.625 -42.438 21.734 1 38.28 5 ALA B O 1
ATOM 1520 N N . GLU B 1 6 ? 72.812 -43.219 20.219 1 27.23 6 GLU B N 1
ATOM 1521 C CA . GLU B 1 6 ? 73.875 -42.312 20.016 1 27.23 6 GLU B CA 1
ATOM 1522 C C . GLU B 1 6 ? 73.5 -41.125 19.141 1 27.23 6 GLU B C 1
ATOM 1524 O O . GLU B 1 6 ? 73.75 -39.969 19.484 1 27.23 6 GLU B O 1
ATOM 1529 N N . ASP B 1 7 ? 73.438 -41.219 17.719 1 28 7 ASP B N 1
ATOM 1530 C CA . ASP B 1 7 ? 74.125 -40.344 16.797 1 28 7 ASP B CA 1
ATOM 1531 C C . ASP B 1 7 ? 73.25 -39.156 16.344 1 28 7 ASP B C 1
ATOM 1533 O O . ASP B 1 7 ? 73.812 -38.062 16.078 1 28 7 ASP B O 1
ATOM 1537 N N . GLU B 1 8 ? 72 -39.344 15.82 1 30.66 8 GLU B N 1
ATOM 1538 C CA . GLU B 1 8 ? 71.438 -38.531 14.727 1 30.66 8 GLU B CA 1
ATOM 1539 C C . GLU B 1 8 ? 71 -37.188 15.219 1 30.66 8 GLU B C 1
ATOM 1541 O O . GLU B 1 8 ? 70.25 -36.469 14.516 1 30.66 8 GLU B O 1
ATOM 1546 N N . ALA B 1 9 ? 71.188 -36.844 16.391 1 30.83 9 ALA B N 1
ATOM 1547 C CA . ALA B 1 9 ? 70.5 -35.75 17.047 1 30.83 9 ALA B CA 1
ATOM 1548 C C . ALA B 1 9 ? 70.938 -34.406 16.453 1 30.83 9 ALA B C 1
ATOM 1550 O O . ALA B 1 9 ? 70.125 -33.469 16.328 1 30.83 9 ALA B O 1
ATOM 1551 N N . PHE B 1 10 ? 72.25 -34.156 16.203 1 30.2 10 PHE B N 1
ATOM 1552 C CA . PHE B 1 10 ? 72.812 -32.812 16.344 1 30.2 10 PHE B CA 1
ATOM 1553 C C . PHE B 1 10 ? 72.5 -31.984 15.086 1 30.2 10 PHE B C 1
ATOM 1555 O O . PHE B 1 10 ? 73 -30.844 14.977 1 30.2 10 PHE B O 1
ATOM 1562 N N . ALA B 1 11 ? 72.062 -32.594 13.945 1 32.62 11 ALA B N 1
ATOM 1563 C CA . ALA B 1 11 ? 72.25 -31.891 12.68 1 32.62 11 ALA B CA 1
ATOM 1564 C C . ALA B 1 11 ? 71.312 -30.672 12.641 1 32.62 11 ALA B C 1
ATOM 1566 O O . ALA B 1 11 ? 71.375 -29.875 11.711 1 32.62 11 ALA B O 1
ATOM 1567 N N . TRP B 1 12 ? 70.25 -30.609 13.477 1 31.41 12 TRP B N 1
ATOM 1568 C CA . TRP B 1 12 ? 69.188 -29.719 13.211 1 31.41 12 TRP B CA 1
ATOM 1569 C C . TRP B 1 12 ? 69.562 -28.25 13.43 1 31.41 12 TRP B C 1
ATOM 1571 O O . TRP B 1 12 ? 68.812 -27.344 13.039 1 31.41 12 TRP B O 1
ATOM 1581 N N . GLU B 1 13 ? 70.625 -28.031 14.234 1 33.97 13 GLU B N 1
ATOM 1582 C CA . GLU B 1 13 ? 70.875 -26.688 14.758 1 33.97 13 GLU B CA 1
ATOM 1583 C C . GLU B 1 13 ? 71.25 -25.719 13.648 1 33.97 13 GLU B C 1
ATOM 1585 O O . GLU B 1 13 ? 71.188 -24.5 13.82 1 33.97 13 GLU B O 1
ATOM 1590 N N . LEU B 1 14 ? 72.062 -26.172 12.664 1 30.59 14 LEU B N 1
ATOM 1591 C CA . LEU B 1 14 ? 72.938 -25.234 11.984 1 30.59 14 LEU B CA 1
ATOM 1592 C C . LEU B 1 14 ? 72.125 -24.312 11.07 1 30.59 14 LEU B C 1
ATOM 1594 O O . LEU B 1 14 ? 72.625 -23.344 10.531 1 30.59 14 LEU B O 1
ATOM 1598 N N . SER B 1 15 ? 71 -24.609 10.461 1 33.12 15 SER B N 1
ATOM 1599 C CA . SER B 1 15 ? 70.562 -23.875 9.273 1 33.12 15 SER B CA 1
ATOM 1600 C C . SER B 1 15 ? 70 -22.531 9.648 1 33.12 15 SER B C 1
ATOM 1602 O O . SER B 1 15 ? 68.75 -22.344 9.594 1 33.12 15 SER B O 1
ATOM 1604 N N . LYS B 1 16 ? 70.375 -21.859 10.734 1 31.91 16 LYS B N 1
ATOM 1605 C CA . LYS B 1 16 ? 69.812 -20.578 11.148 1 31.91 16 LYS B CA 1
ATOM 1606 C C . LYS B 1 16 ? 70.125 -19.484 10.133 1 31.91 16 LYS B C 1
ATOM 1608 O O . LYS B 1 16 ? 70 -18.297 10.43 1 31.91 16 LYS B O 1
ATOM 1613 N N . GLU B 1 17 ? 70.875 -19.844 9.039 1 32.31 17 GLU B N 1
ATOM 1614 C CA . GLU B 1 17 ? 71.5 -18.688 8.352 1 32.31 17 GLU B CA 1
ATOM 1615 C C . GLU B 1 17 ? 70.438 -17.625 8.078 1 32.31 17 GLU B C 1
ATOM 1617 O O . GLU B 1 17 ? 69.25 -17.859 8.242 1 32.31 17 GLU B O 1
ATOM 1622 N N . ASN B 1 18 ? 70.688 -16.703 7.023 1 32.97 18 ASN B N 1
ATOM 1623 C CA . ASN B 1 18 ? 70.438 -15.312 6.625 1 32.97 18 ASN B CA 1
ATOM 1624 C C . ASN B 1 18 ? 69.062 -15.117 6.062 1 32.97 18 ASN B C 1
ATOM 1626 O O . ASN B 1 18 ? 68.812 -15.289 4.863 1 32.97 18 ASN B O 1
ATOM 1630 N N . VAL B 1 19 ? 68.062 -15.68 6.531 1 35.91 19 VAL B N 1
ATOM 1631 C CA . VAL B 1 19 ? 66.812 -15.523 5.863 1 35.91 19 VAL B CA 1
ATOM 1632 C C . VAL B 1 19 ? 66.375 -14.047 5.832 1 35.91 19 VAL B C 1
ATOM 1634 O O . VAL B 1 19 ? 66.188 -13.43 6.883 1 35.91 19 VAL B O 1
ATOM 1637 N N . ALA B 1 20 ? 66.875 -13.312 4.809 1 38.84 20 ALA B N 1
ATOM 1638 C CA . ALA B 1 20 ? 66.438 -11.961 4.512 1 38.84 20 ALA B CA 1
ATOM 1639 C C . ALA B 1 20 ? 64.938 -11.844 4.672 1 38.84 20 ALA B C 1
ATOM 1641 O O . ALA B 1 20 ? 64.188 -12.789 4.363 1 38.84 20 ALA B O 1
ATOM 1642 N N . PRO B 1 21 ? 64.438 -10.922 5.57 1 39.59 21 PRO B N 1
ATOM 1643 C CA . PRO B 1 21 ? 63 -10.656 5.789 1 39.59 21 PRO B CA 1
ATOM 1644 C C . PRO B 1 21 ? 62.25 -10.445 4.484 1 39.59 21 PRO B C 1
ATOM 1646 O O . PRO B 1 21 ? 62.531 -9.516 3.736 1 39.59 21 PRO B O 1
ATOM 1649 N N . VAL B 1 22 ? 62.156 -11.461 3.531 1 41.66 22 VAL B N 1
ATOM 1650 C CA . VAL B 1 22 ? 61.312 -11.211 2.375 1 41.66 22 VAL B CA 1
ATOM 1651 C C . VAL B 1 22 ? 59.969 -10.664 2.84 1 41.66 22 VAL B C 1
ATOM 1653 O O . VAL B 1 22 ? 59.344 -11.219 3.742 1 41.66 22 VAL B O 1
ATOM 1656 N N . HIS B 1 23 ? 59.719 -9.336 2.75 1 41.34 23 HIS B N 1
ATOM 1657 C CA . HIS B 1 23 ? 58.469 -8.586 2.877 1 41.34 23 HIS B CA 1
ATOM 1658 C C . HIS B 1 23 ? 57.312 -9.289 2.141 1 41.34 23 HIS B C 1
ATOM 1660 O O . HIS B 1 23 ? 57.281 -9.281 0.908 1 41.34 23 HIS B O 1
ATOM 1666 N N . CYS B 1 24 ? 56.969 -10.484 2.535 1 41.31 24 CYS B N 1
ATOM 1667 C CA . CYS B 1 24 ? 55.812 -11.25 2.047 1 41.31 24 CYS B CA 1
ATOM 1668 C C . CYS B 1 24 ? 54.531 -10.438 2.148 1 41.31 24 CYS B C 1
ATOM 1670 O O . CYS B 1 24 ? 53.5 -10.945 2.588 1 41.31 24 CYS B O 1
ATOM 1672 N N . GLY B 1 25 ? 54.656 -9.148 2.381 1 47.31 25 GLY B N 1
ATOM 1673 C CA . GLY B 1 25 ? 53.438 -8.359 2.463 1 47.31 25 GLY B CA 1
ATOM 1674 C C . GLY B 1 25 ? 52.594 -8.422 1.202 1 47.31 25 GLY B C 1
ATOM 1675 O O . GLY B 1 25 ? 51.344 -8.32 1.264 1 47.31 25 GLY B O 1
ATOM 1676 N N . ARG B 1 26 ? 53.281 -8.484 0.071 1 52.5 26 ARG B N 1
ATOM 1677 C CA . ARG B 1 26 ? 52.5 -8.312 -1.163 1 52.5 26 ARG B CA 1
ATOM 1678 C C . ARG B 1 26 ? 51.625 -9.523 -1.423 1 52.5 26 ARG B C 1
ATOM 1680 O O . ARG B 1 26 ? 50.5 -9.383 -1.966 1 52.5 26 ARG B O 1
ATOM 1687 N N . ASN B 1 27 ? 52.094 -10.68 -0.941 1 56.78 27 ASN B N 1
ATOM 1688 C CA . ASN B 1 27 ? 51.375 -11.891 -1.336 1 56.78 27 ASN B CA 1
ATOM 1689 C C . ASN B 1 27 ? 50.125 -12.125 -0.467 1 56.78 27 ASN B C 1
ATOM 1691 O O . ASN B 1 27 ? 49.156 -12.688 -0.932 1 56.78 27 ASN B O 1
ATOM 1695 N N . VAL B 1 28 ? 50.156 -11.484 0.649 1 60.66 28 VAL B N 1
ATOM 1696 C CA . VAL B 1 28 ? 49.031 -11.719 1.549 1 60.66 28 VAL B CA 1
ATOM 1697 C C . VAL B 1 28 ? 47.781 -11 1.028 1 60.66 28 VAL B C 1
ATOM 1699 O O . VAL B 1 28 ? 46.688 -11.531 1.089 1 60.66 28 VAL B O 1
ATOM 1702 N N . ASP B 1 29 ? 48.062 -9.828 0.5 1 60.91 29 ASP B N 1
ATOM 1703 C CA . ASP B 1 29 ? 46.906 -9.094 -0.038 1 60.91 29 ASP B CA 1
ATOM 1704 C C . ASP B 1 29 ? 46.312 -9.82 -1.24 1 60.91 29 ASP B C 1
ATOM 1706 O O . ASP B 1 29 ? 45.094 -9.875 -1.394 1 60.91 29 ASP B O 1
ATOM 1710 N N . LYS B 1 30 ? 47.219 -10.406 -2.061 1 63 30 LYS B N 1
ATOM 1711 C CA . LYS B 1 30 ? 46.75 -11.164 -3.213 1 63 30 LYS B CA 1
ATOM 1712 C C . LYS B 1 30 ? 46.031 -12.43 -2.773 1 63 30 LYS B C 1
ATOM 1714 O O . LYS B 1 30 ? 45.031 -12.82 -3.387 1 63 30 LYS B O 1
ATOM 1719 N N . LEU B 1 31 ? 46.531 -12.938 -1.637 1 65.44 31 LEU B N 1
ATOM 1720 C CA . LEU B 1 31 ? 45.906 -14.148 -1.109 1 65.44 31 LEU B CA 1
ATOM 1721 C C . LEU B 1 31 ? 44.562 -13.852 -0.511 1 65.44 31 LEU B C 1
ATOM 1723 O O . LEU B 1 31 ? 43.594 -14.609 -0.704 1 65.44 31 LEU B O 1
ATOM 1727 N N . ASN B 1 32 ? 44.438 -12.727 0.141 1 67.5 32 ASN B N 1
ATOM 1728 C CA . ASN B 1 32 ? 43.156 -12.352 0.72 1 67.5 32 ASN B CA 1
ATOM 1729 C C . ASN B 1 32 ? 42.125 -12.047 -0.361 1 67.5 32 ASN B C 1
ATOM 1731 O O . ASN B 1 32 ? 40.938 -12.406 -0.222 1 67.5 32 ASN B O 1
ATOM 1735 N N . VAL B 1 33 ? 42.562 -11.398 -1.428 1 65.69 33 VAL B N 1
ATOM 1736 C CA . VAL B 1 33 ? 41.688 -11.109 -2.547 1 65.69 33 VAL B CA 1
ATOM 1737 C C . VAL B 1 33 ? 41.312 -12.406 -3.256 1 65.69 33 VAL B C 1
ATOM 1739 O O . VAL B 1 33 ? 40.156 -12.602 -3.625 1 65.69 33 VAL B O 1
ATOM 1742 N N . ALA B 1 34 ? 42.219 -13.289 -3.375 1 65.25 34 ALA B N 1
ATOM 1743 C CA . ALA B 1 34 ? 41.969 -14.578 -3.998 1 65.25 34 ALA B CA 1
ATOM 1744 C C . ALA B 1 34 ? 41 -15.406 -3.17 1 65.25 34 ALA B C 1
ATOM 1746 O O . ALA B 1 34 ? 40.094 -16.047 -3.719 1 65.25 34 ALA B O 1
ATOM 1747 N N . LEU B 1 35 ? 41.094 -15.328 -1.87 1 67.12 35 LEU B N 1
ATOM 1748 C CA . LEU B 1 35 ? 40.188 -16.047 -0.98 1 67.12 35 LEU B CA 1
ATOM 1749 C C . LEU B 1 35 ? 38.781 -15.438 -1.015 1 67.12 35 LEU B C 1
ATOM 1751 O O . LEU B 1 35 ? 37.812 -16.156 -1.026 1 67.12 35 LEU B O 1
ATOM 1755 N N . ALA B 1 36 ? 38.719 -14.234 -1.036 1 64 36 ALA B N 1
ATOM 1756 C CA . ALA B 1 36 ? 37.438 -13.539 -1.132 1 64 36 ALA B CA 1
ATOM 1757 C C . ALA B 1 36 ? 36.75 -13.844 -2.461 1 64 36 ALA B C 1
ATOM 1759 O O . ALA B 1 36 ? 35.531 -14.031 -2.51 1 64 36 ALA B O 1
ATOM 1760 N N . GLU B 1 37 ? 37.562 -13.836 -3.475 1 63.53 37 GLU B N 1
ATOM 1761 C CA . GLU B 1 37 ? 37.062 -14.172 -4.793 1 63.53 37 GLU B CA 1
ATOM 1762 C C . GLU B 1 37 ? 36.594 -15.625 -4.848 1 63.53 37 GLU B C 1
ATOM 1764 O O . GLU B 1 37 ? 35.531 -15.93 -5.438 1 63.53 37 GLU B O 1
ATOM 1769 N N . VAL B 1 38 ? 37.312 -16.469 -4.254 1 63.41 38 VAL B N 1
ATOM 1770 C CA . VAL B 1 38 ? 36.969 -17.875 -4.191 1 63.41 38 VAL B CA 1
ATOM 1771 C C . VAL B 1 38 ? 35.719 -18.062 -3.354 1 63.41 38 VAL B C 1
ATOM 1773 O O . VAL B 1 38 ? 34.812 -18.797 -3.736 1 63.41 38 VAL B O 1
ATOM 1776 N N . HIS B 1 39 ? 35.719 -17.359 -2.238 1 64.81 39 HIS B N 1
ATOM 1777 C CA . HIS B 1 39 ? 34.531 -17.438 -1.39 1 64.81 39 HIS B CA 1
ATOM 1778 C C . HIS B 1 39 ? 33.281 -16.859 -2.104 1 64.81 39 HIS B C 1
ATOM 1780 O O . HIS B 1 39 ? 32.188 -17.422 -2.01 1 64.81 39 HIS B O 1
ATOM 1786 N N . SER B 1 40 ? 33.625 -15.781 -2.797 1 68.94 40 SER B N 1
ATOM 1787 C CA . SER B 1 40 ? 32.562 -15.188 -3.578 1 68.94 40 SER B CA 1
ATOM 1788 C C . SER B 1 40 ? 32.125 -16.109 -4.715 1 68.94 40 SER B C 1
ATOM 1790 O O . SER B 1 40 ? 30.922 -16.266 -4.969 1 68.94 40 SER B O 1
ATOM 1792 N N . SER B 1 41 ? 33.125 -16.703 -5.324 1 70.38 41 SER B N 1
ATOM 1793 C CA . SER B 1 41 ? 32.812 -17.641 -6.402 1 70.38 41 SER B CA 1
ATOM 1794 C C . SER B 1 41 ? 32.156 -18.891 -5.871 1 70.38 41 SER B C 1
ATOM 1796 O O . SER B 1 41 ? 31.203 -19.406 -6.484 1 70.38 41 SER B O 1
ATOM 1798 N N . SER B 1 42 ? 32.625 -19.312 -4.695 1 71.5 42 SER B N 1
ATOM 1799 C CA . SER B 1 42 ? 32.031 -20.484 -4.066 1 71.5 42 SER B CA 1
ATOM 1800 C C . SER B 1 42 ? 30.609 -20.203 -3.592 1 71.5 42 SER B C 1
ATOM 1802 O O . SER B 1 42 ? 29.719 -21.047 -3.75 1 71.5 42 SER B O 1
ATOM 1804 N N . HIS B 1 43 ? 30.453 -19.094 -3.004 1 76.12 43 HIS B N 1
ATOM 1805 C CA . HIS B 1 43 ? 29.125 -18.688 -2.568 1 76.12 43 HIS B CA 1
ATOM 1806 C C . HIS B 1 43 ? 28.156 -18.609 -3.746 1 76.12 43 HIS B C 1
ATOM 1808 O O . HIS B 1 43 ? 27.031 -19.125 -3.672 1 76.12 43 HIS B O 1
ATOM 1814 N N . HIS B 1 44 ? 28.641 -18.078 -4.797 1 78.44 44 HIS B N 1
ATOM 1815 C CA . HIS B 1 44 ? 27.828 -17.984 -6.008 1 78.44 44 HIS B CA 1
ATOM 1816 C C . HIS B 1 44 ? 27.484 -19.375 -6.547 1 78.44 44 HIS B C 1
ATOM 1818 O O . HIS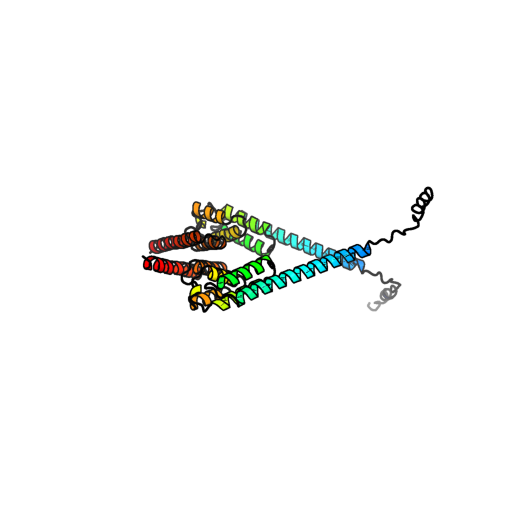 B 1 44 ? 26.359 -19.609 -6.98 1 78.44 44 HIS B O 1
ATOM 1824 N N . SER B 1 45 ? 28.469 -20.234 -6.426 1 83.56 45 SER B N 1
ATOM 1825 C CA . SER B 1 45 ? 28.25 -21.594 -6.898 1 83.56 45 SER B CA 1
ATOM 1826 C C . SER B 1 45 ? 27.234 -22.328 -6.027 1 83.56 45 SER B C 1
ATOM 1828 O O . SER B 1 45 ? 26.375 -23.062 -6.535 1 83.56 45 SER B O 1
ATOM 1830 N N . THR B 1 46 ? 27.203 -22.109 -4.73 1 89.88 46 THR B N 1
ATOM 1831 C CA . THR B 1 46 ? 26.266 -22.734 -3.799 1 89.88 46 THR B CA 1
ATOM 1832 C C . THR B 1 46 ? 24.844 -22.234 -4.047 1 89.88 46 THR B C 1
ATOM 1834 O O . THR B 1 46 ? 23.891 -23.016 -4.023 1 89.88 46 THR B O 1
ATOM 1837 N N . LEU B 1 47 ? 24.734 -20.953 -4.344 1 92.12 47 LEU B N 1
ATOM 1838 C CA . LEU B 1 47 ? 23.438 -20.359 -4.621 1 92.12 47 LEU B CA 1
ATOM 1839 C C . LEU B 1 47 ? 22.859 -20.922 -5.918 1 92.12 47 LEU B C 1
ATOM 1841 O O . LEU B 1 47 ? 21.656 -21.188 -6 1 92.12 47 LEU B O 1
ATOM 1845 N N . GLN B 1 48 ? 23.719 -21.141 -6.848 1 92.38 48 GLN B N 1
ATOM 1846 C CA . GLN B 1 48 ? 23.281 -21.672 -8.133 1 92.38 48 GLN B CA 1
ATOM 1847 C C . GLN B 1 48 ? 22.797 -23.109 -7.984 1 92.38 48 GLN B C 1
ATOM 1849 O O . GLN B 1 48 ? 21.797 -23.5 -8.594 1 92.38 48 GLN B O 1
ATOM 1854 N N . LEU B 1 49 ? 23.578 -23.844 -7.242 1 93.62 49 LEU B N 1
ATOM 1855 C CA . LEU B 1 49 ? 23.188 -25.234 -7.004 1 93.62 49 LEU B CA 1
ATOM 1856 C C . LEU B 1 49 ? 21.859 -25.312 -6.27 1 93.62 49 LEU B C 1
ATOM 1858 O O . LEU B 1 49 ? 21 -26.125 -6.621 1 93.62 49 LEU B O 1
ATOM 1862 N N . LYS B 1 50 ? 21.672 -24.531 -5.234 1 96.19 50 LYS B N 1
ATOM 1863 C CA . LYS B 1 50 ? 20.422 -24.5 -4.477 1 96.19 50 LYS B CA 1
ATOM 1864 C C . LYS B 1 50 ? 19.25 -24.094 -5.363 1 96.19 50 LYS B C 1
ATOM 1866 O O . LYS B 1 50 ? 18.156 -24.656 -5.258 1 96.19 50 LYS B O 1
ATOM 1871 N N . GLU B 1 51 ? 19.469 -23.109 -6.227 1 96.19 51 GLU B N 1
ATOM 1872 C CA . GLU B 1 51 ? 18.406 -22.688 -7.141 1 96.19 51 GLU B CA 1
ATOM 1873 C C . GLU B 1 51 ? 17.984 -23.828 -8.062 1 96.19 51 GLU B C 1
ATOM 1875 O O . GLU B 1 51 ? 16.797 -24.047 -8.273 1 96.19 51 GLU B O 1
ATOM 1880 N N . ARG B 1 52 ? 19 -24.516 -8.562 1 95.69 52 ARG B N 1
ATOM 1881 C CA . ARG B 1 52 ? 18.719 -25.656 -9.43 1 95.69 52 ARG B CA 1
ATOM 1882 C C . ARG B 1 52 ? 17.922 -26.734 -8.695 1 95.69 52 ARG B C 1
ATOM 1884 O O . ARG B 1 52 ? 17 -27.328 -9.258 1 95.69 52 ARG B O 1
ATOM 1891 N N . GLU B 1 53 ? 18.281 -26.969 -7.535 1 96.94 53 GLU B N 1
ATOM 1892 C CA . GLU B 1 53 ? 17.578 -27.953 -6.715 1 96.94 53 GLU B CA 1
ATOM 1893 C C . GLU B 1 53 ? 16.109 -27.578 -6.535 1 96.94 53 GLU B C 1
ATOM 1895 O O . GLU B 1 53 ? 15.219 -28.422 -6.652 1 96.94 53 GLU B O 1
ATOM 1900 N N . LEU B 1 54 ? 15.883 -26.359 -6.227 1 97.31 54 LEU B N 1
ATOM 1901 C CA . LEU B 1 54 ? 14.516 -25.875 -6.02 1 97.31 54 LEU B CA 1
ATOM 1902 C C . LEU B 1 54 ? 13.719 -25.953 -7.316 1 97.31 54 LEU B C 1
ATOM 1904 O O . LEU B 1 54 ? 12.555 -26.359 -7.312 1 97.31 54 LEU B O 1
ATOM 1908 N N . GLN B 1 55 ? 14.328 -25.641 -8.406 1 96.19 55 GLN B N 1
ATOM 1909 C CA . GLN B 1 55 ? 13.664 -25.703 -9.703 1 96.19 55 GLN B CA 1
ATOM 1910 C C . GLN B 1 55 ? 13.352 -27.141 -10.086 1 96.19 55 GLN B C 1
ATOM 1912 O O . GLN B 1 55 ? 12.289 -27.422 -10.641 1 96.19 55 GLN B O 1
ATOM 1917 N N . ASP B 1 56 ? 14.281 -28.016 -9.773 1 97 56 ASP B N 1
ATOM 1918 C CA . ASP B 1 56 ? 14.055 -29.438 -10.008 1 97 56 ASP B CA 1
ATOM 1919 C C . ASP B 1 56 ? 12.867 -29.953 -9.18 1 97 56 ASP B C 1
ATOM 1921 O O . ASP B 1 56 ? 12.086 -30.781 -9.656 1 97 56 ASP B O 1
ATOM 1925 N N . HIS B 1 57 ? 12.828 -29.469 -7.992 1 96.38 57 HIS B N 1
ATOM 1926 C CA . HIS B 1 57 ? 11.719 -29.828 -7.125 1 96.38 57 HIS B CA 1
ATOM 1927 C C . HIS B 1 57 ? 10.383 -29.406 -7.73 1 96.38 57 HIS B C 1
ATOM 1929 O O . HIS B 1 57 ? 9.398 -30.156 -7.664 1 96.38 57 HIS B O 1
ATOM 1935 N N . ILE B 1 58 ? 10.297 -28.219 -8.32 1 97.25 58 ILE B N 1
ATOM 1936 C CA . ILE B 1 58 ? 9.102 -27.719 -8.977 1 97.25 58 ILE B CA 1
ATOM 1937 C C . ILE B 1 58 ? 8.75 -28.609 -10.164 1 97.25 58 ILE B C 1
ATOM 1939 O O . ILE B 1 58 ? 7.602 -29.016 -10.328 1 97.25 58 ILE B O 1
ATOM 1943 N N . ALA B 1 59 ? 9.727 -28.984 -10.977 1 96.31 59 ALA B N 1
ATOM 1944 C CA . ALA B 1 59 ? 9.523 -29.781 -12.188 1 96.31 59 ALA B CA 1
ATOM 1945 C C . ALA B 1 59 ? 9.055 -31.188 -11.852 1 96.31 59 ALA B C 1
ATOM 1947 O O . ALA B 1 59 ? 8.258 -31.781 -12.594 1 96.31 59 ALA B O 1
ATOM 1948 N N . ALA B 1 60 ? 9.453 -31.703 -10.734 1 96.25 60 ALA B N 1
ATOM 1949 C CA . ALA B 1 60 ? 9.195 -33.094 -10.383 1 96.25 60 ALA B CA 1
ATOM 1950 C C . ALA B 1 60 ? 7.953 -33.219 -9.508 1 96.25 60 ALA B C 1
ATOM 1952 O O . ALA B 1 60 ? 7.527 -34.344 -9.18 1 96.25 60 ALA B O 1
ATOM 1953 N N . TYR B 1 61 ? 7.414 -32.094 -9.156 1 95.62 61 TYR B N 1
ATOM 1954 C CA . TYR B 1 61 ? 6.332 -32.125 -8.18 1 95.62 61 TYR B CA 1
ATOM 1955 C C . TYR B 1 61 ? 5.125 -32.875 -8.719 1 95.62 61 TYR B C 1
ATOM 1957 O O . TYR B 1 61 ? 4.691 -32.656 -9.844 1 95.62 61 TYR B O 1
ATOM 1965 N N . THR B 1 62 ? 4.566 -33.844 -7.953 1 94.44 62 THR B N 1
ATOM 1966 C CA . THR B 1 62 ? 3.426 -34.656 -8.375 1 94.44 62 THR B CA 1
ATOM 1967 C C . THR B 1 62 ? 2.299 -34.562 -7.348 1 94.44 62 THR B C 1
ATOM 1969 O O . THR B 1 62 ? 1.322 -35.312 -7.426 1 94.44 62 THR B O 1
ATOM 1972 N N . GLY B 1 63 ? 2.469 -33.75 -6.441 1 94.69 63 GLY B N 1
ATOM 1973 C CA . GLY B 1 63 ? 1.461 -33.625 -5.402 1 94.69 63 GLY B CA 1
ATOM 1974 C C . GLY B 1 63 ? 0.257 -32.812 -5.84 1 94.69 63 GLY B C 1
ATOM 1975 O O . GLY B 1 63 ? 0.12 -32.469 -7.02 1 94.69 63 GLY B O 1
ATOM 1976 N N . ASP B 1 64 ? -0.682 -32.438 -4.91 1 96.31 64 ASP B N 1
ATOM 1977 C CA . ASP B 1 64 ? -1.971 -31.828 -5.227 1 96.31 64 ASP B CA 1
ATOM 1978 C C . ASP B 1 64 ? -1.902 -30.297 -5.109 1 96.31 64 ASP B C 1
ATOM 1980 O O . ASP B 1 64 ? -2.857 -29.609 -5.457 1 96.31 64 ASP B O 1
ATOM 1984 N N . ASP B 1 65 ? -0.721 -29.766 -4.672 1 98.06 65 ASP B N 1
ATOM 1985 C CA . ASP B 1 65 ? -0.616 -28.328 -4.488 1 98.06 65 ASP B CA 1
ATOM 1986 C C . ASP B 1 65 ? 0.711 -27.797 -5.031 1 98.06 65 ASP B C 1
ATOM 1988 O O . ASP B 1 65 ? 1.558 -27.328 -4.27 1 98.06 65 ASP B O 1
ATOM 1992 N N . PRO B 1 66 ? 0.865 -27.812 -6.305 1 97.44 66 PRO B N 1
ATOM 1993 C CA . PRO B 1 66 ? 2.123 -27.406 -6.934 1 97.44 66 PRO B CA 1
ATOM 1994 C C . PRO B 1 66 ? 2.518 -25.969 -6.582 1 97.44 66 PRO B C 1
ATOM 1996 O O . PRO B 1 66 ? 3.699 -25.625 -6.633 1 97.44 66 PRO B O 1
ATOM 1999 N N . LEU B 1 67 ? 1.613 -25.141 -6.203 1 98.19 67 LEU B N 1
ATOM 2000 C CA . LEU B 1 67 ? 1.906 -23.75 -5.852 1 98.19 67 LEU B CA 1
ATOM 2001 C C . LEU B 1 67 ? 2.893 -23.688 -4.691 1 98.19 67 LEU B C 1
ATOM 2003 O O . LEU B 1 67 ? 3.732 -22.781 -4.637 1 98.19 67 LEU B O 1
ATOM 2007 N N . THR B 1 68 ? 2.822 -24.656 -3.848 1 97.69 68 THR B N 1
ATOM 2008 C CA . THR B 1 68 ? 3.646 -24.672 -2.645 1 97.69 68 THR B CA 1
ATOM 2009 C C . THR B 1 68 ? 5.129 -24.656 -3.006 1 97.69 68 THR B C 1
ATOM 2011 O O . THR B 1 68 ? 5.914 -23.906 -2.422 1 97.69 68 THR B O 1
ATOM 2014 N N . SER B 1 69 ? 5.531 -25.5 -3.967 1 97.56 69 SER B N 1
ATOM 2015 C CA . SER B 1 69 ? 6.926 -25.562 -4.395 1 97.56 69 SER B CA 1
ATOM 2016 C C . SER B 1 69 ? 7.383 -24.25 -5.016 1 97.56 69 SER B C 1
ATOM 2018 O O . SER B 1 69 ? 8.516 -23.828 -4.809 1 97.56 69 SER B O 1
ATOM 2020 N N . TRP B 1 70 ? 6.477 -23.578 -5.715 1 98.06 70 TRP B N 1
ATOM 2021 C CA . TRP B 1 70 ? 6.781 -22.281 -6.312 1 98.06 70 TRP B CA 1
ATOM 2022 C C . TRP B 1 70 ? 6.973 -21.219 -5.234 1 98.06 70 TRP B C 1
ATOM 2024 O O . TRP B 1 70 ? 7.867 -20.375 -5.336 1 98.06 70 TRP B O 1
ATOM 2034 N N . LEU B 1 71 ? 6.121 -21.25 -4.246 1 98.38 71 LEU B N 1
ATOM 2035 C CA . LEU B 1 71 ? 6.211 -20.297 -3.148 1 98.38 71 LEU B CA 1
ATOM 2036 C C . LEU B 1 71 ? 7.527 -20.453 -2.393 1 98.38 71 LEU B C 1
ATOM 2038 O O . LEU B 1 71 ? 8.117 -19.469 -1.949 1 98.38 71 LEU B O 1
ATOM 2042 N N . GLU B 1 72 ? 7.961 -21.688 -2.266 1 97.88 72 GLU B N 1
ATOM 2043 C CA . GLU B 1 72 ? 9.25 -21.953 -1.643 1 97.88 72 GLU B CA 1
ATOM 2044 C C . GLU B 1 72 ? 10.391 -21.344 -2.445 1 97.88 72 GLU B C 1
ATOM 2046 O O . GLU B 1 72 ? 11.297 -20.719 -1.876 1 97.88 72 GLU B O 1
ATOM 2051 N N . TYR B 1 73 ? 10.344 -21.547 -3.691 1 98.25 73 TYR B N 1
ATOM 2052 C CA . TYR B 1 73 ? 11.359 -20.984 -4.578 1 98.25 73 TYR B CA 1
ATOM 2053 C C . TYR B 1 73 ? 11.359 -19.469 -4.508 1 98.25 73 TYR B C 1
ATOM 2055 O O . TYR B 1 73 ? 12.414 -18.844 -4.375 1 98.25 73 TYR B O 1
ATOM 2063 N N . TYR B 1 74 ? 10.18 -18.859 -4.582 1 98.25 74 TYR B N 1
ATOM 2064 C CA . TYR B 1 74 ? 10.062 -17.406 -4.539 1 98.25 74 TYR B CA 1
ATOM 2065 C C . TYR B 1 74 ? 10.609 -16.844 -3.23 1 98.25 74 TYR B C 1
ATOM 2067 O O . TYR B 1 74 ? 11.328 -15.836 -3.225 1 98.25 74 TYR B O 1
ATOM 2075 N N . LYS B 1 75 ? 10.25 -17.5 -2.158 1 98 75 LYS B N 1
ATOM 2076 C CA . LYS B 1 75 ? 10.773 -17.094 -0.854 1 98 75 LYS B CA 1
ATOM 2077 C C . LYS B 1 75 ? 12.297 -17.141 -0.831 1 98 75 LYS B C 1
ATOM 2079 O O . LYS B 1 75 ? 12.945 -16.219 -0.326 1 98 75 LYS B O 1
ATOM 2084 N N . TRP B 1 76 ? 12.867 -18.156 -1.353 1 98.06 76 TRP B N 1
ATOM 2085 C CA . TRP B 1 76 ? 14.312 -18.297 -1.426 1 98.06 76 TRP B CA 1
ATOM 2086 C C . TRP B 1 76 ? 14.938 -17.172 -2.24 1 98.06 76 TRP B C 1
ATOM 2088 O O . TRP B 1 76 ? 15.961 -16.609 -1.847 1 98.06 76 TRP B O 1
ATOM 2098 N N . VAL B 1 77 ? 14.344 -16.859 -3.373 1 97.56 77 VAL B N 1
ATOM 2099 C CA . VAL B 1 77 ? 14.836 -15.789 -4.227 1 97.56 77 VAL B CA 1
ATOM 2100 C C . VAL B 1 77 ? 14.82 -14.469 -3.457 1 97.56 77 VAL B C 1
ATOM 2102 O O . VAL B 1 77 ? 15.789 -13.703 -3.508 1 97.56 77 VAL B O 1
ATOM 2105 N N . GLN B 1 78 ? 13.727 -14.227 -2.764 1 96.56 78 GLN B N 1
ATOM 2106 C CA . GLN B 1 78 ? 13.602 -13.008 -1.978 1 96.56 78 GLN B CA 1
ATOM 2107 C C . GLN B 1 78 ? 14.695 -12.93 -0.91 1 96.56 78 GLN B C 1
ATOM 2109 O O . GLN B 1 78 ? 15.25 -11.859 -0.665 1 96.56 78 GLN B O 1
ATOM 2114 N N . GLU B 1 79 ? 15 -13.984 -0.308 1 96.38 79 GLU B N 1
ATOM 2115 C CA . GLU B 1 79 ? 15.953 -14.039 0.796 1 96.38 79 GLU B CA 1
ATOM 2116 C C . GLU B 1 79 ? 17.391 -13.93 0.291 1 96.38 79 GLU B C 1
ATOM 2118 O O . GLU B 1 79 ? 18.219 -13.266 0.913 1 96.38 79 GLU B O 1
ATOM 2123 N N . CYS B 1 80 ? 17.672 -14.5 -0.792 1 94.94 80 CYS B N 1
ATOM 2124 C CA . CYS B 1 80 ? 19.047 -14.594 -1.278 1 94.94 80 CYS B CA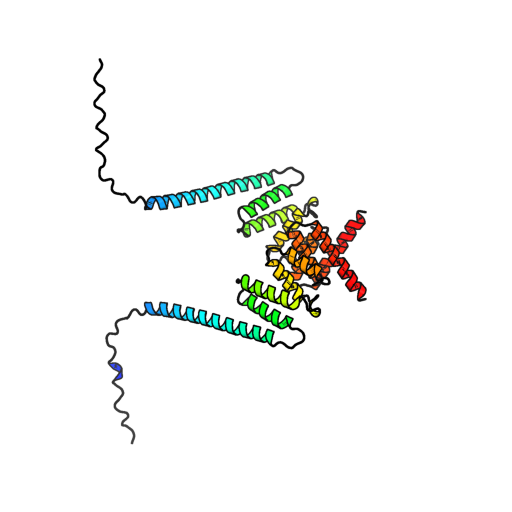 1
ATOM 2125 C C . CYS B 1 80 ? 19.359 -13.453 -2.234 1 94.94 80 CYS B C 1
ATOM 2127 O O . CYS B 1 80 ? 20.531 -13.086 -2.404 1 94.94 80 CYS B O 1
ATOM 2129 N N . PHE B 1 81 ? 18.375 -12.891 -2.85 1 95.62 81 PHE B N 1
ATOM 2130 C CA . PHE B 1 81 ? 18.562 -11.805 -3.805 1 95.62 81 PHE B CA 1
ATOM 2131 C C . PHE B 1 81 ? 17.594 -10.664 -3.525 1 95.62 81 PHE B C 1
ATOM 2133 O O . PHE B 1 81 ? 16.875 -10.219 -4.422 1 95.62 81 PHE B O 1
ATOM 2140 N N . PRO B 1 82 ? 17.609 -10.008 -2.371 1 93.44 82 PRO B N 1
ATOM 2141 C CA . PRO B 1 82 ? 16.609 -9.008 -1.964 1 93.44 82 PRO B CA 1
ATOM 2142 C C . PRO B 1 82 ? 16.688 -7.734 -2.799 1 93.44 82 PRO B C 1
ATOM 2144 O O . PRO B 1 82 ? 15.664 -7.07 -3.008 1 93.44 82 PRO B O 1
ATOM 2147 N N . SER B 1 83 ? 17.797 -7.484 -3.486 1 93.19 83 SER B N 1
ATOM 2148 C CA . SER B 1 83 ? 17.969 -6.23 -4.219 1 93.19 83 SER B CA 1
ATOM 2149 C C . SER B 1 83 ? 17.797 -6.441 -5.719 1 93.19 83 SER B C 1
ATOM 2151 O O . SER B 1 83 ? 17.828 -5.484 -6.496 1 93.19 83 SER B O 1
ATOM 2153 N N . ASP B 1 84 ? 17.766 -7.699 -6.109 1 94.69 84 ASP B N 1
ATOM 2154 C CA . ASP B 1 84 ? 17.609 -8.016 -7.523 1 94.69 84 ASP B CA 1
ATOM 2155 C C . ASP B 1 84 ? 16.141 -7.945 -7.945 1 94.69 84 ASP B C 1
ATOM 2157 O O . ASP B 1 84 ? 15.445 -8.961 -7.969 1 94.69 84 ASP B O 1
ATOM 2161 N N . MET B 1 85 ? 15.703 -6.801 -8.328 1 94.69 85 MET B N 1
ATOM 2162 C CA . MET B 1 85 ? 14.305 -6.547 -8.648 1 94.69 85 MET B CA 1
ATOM 2163 C C . MET B 1 85 ? 13.898 -7.285 -9.922 1 94.69 85 MET B C 1
ATOM 2165 O O . MET B 1 85 ? 12.758 -7.734 -10.039 1 94.69 85 MET B O 1
ATOM 2169 N N . LYS B 1 86 ? 14.75 -7.426 -10.812 1 95.62 86 LYS B N 1
ATOM 2170 C CA . LYS B 1 86 ? 14.469 -8.109 -12.07 1 95.62 86 LYS B CA 1
ATOM 2171 C C . LYS B 1 86 ? 14.172 -9.586 -11.836 1 95.62 86 LYS B C 1
ATOM 2173 O O . LYS B 1 86 ? 13.18 -10.117 -12.352 1 95.62 86 LYS B O 1
ATOM 2178 N N . LYS B 1 87 ? 15.102 -10.227 -11.07 1 96 87 LYS B N 1
ATOM 2179 C CA . LYS B 1 87 ? 14.906 -11.648 -10.773 1 96 87 LYS B CA 1
ATOM 2180 C C . LYS B 1 87 ? 13.602 -11.875 -10.008 1 96 87 LYS B C 1
ATOM 2182 O O . LYS B 1 87 ? 12.828 -12.773 -10.344 1 96 87 LYS B O 1
ATOM 2187 N N . ASN B 1 88 ? 13.352 -11.078 -9.016 1 97.06 88 ASN B N 1
ATOM 2188 C CA . ASN B 1 88 ? 12.133 -11.18 -8.227 1 97.06 88 ASN B CA 1
ATOM 2189 C C . ASN B 1 88 ? 10.883 -11.008 -9.086 1 97.06 88 ASN B C 1
ATOM 2191 O O . ASN B 1 88 ? 9.938 -11.789 -8.992 1 97.06 88 ASN B O 1
ATOM 2195 N N . SER B 1 89 ? 10.93 -10.016 -9.953 1 97.06 89 SER B N 1
ATOM 2196 C CA . SER B 1 89 ? 9.789 -9.742 -10.828 1 97.06 89 SER B CA 1
ATOM 2197 C C . SER B 1 89 ? 9.578 -10.883 -11.82 1 97.06 89 SER B C 1
ATOM 2199 O O . SER B 1 89 ? 8.438 -11.242 -12.117 1 97.06 89 SER B O 1
ATOM 2201 N N . SER B 1 90 ? 10.656 -11.398 -12.32 1 97.19 90 SER B N 1
ATOM 2202 C CA . SER B 1 90 ? 10.562 -12.477 -13.297 1 97.19 90 SER B CA 1
ATOM 2203 C C . SER B 1 90 ? 9.922 -13.719 -12.688 1 97.19 90 SER B C 1
ATOM 2205 O O . SER B 1 90 ? 9.078 -14.367 -13.312 1 97.19 90 SER B O 1
ATOM 2207 N N . VAL B 1 91 ? 10.344 -14.039 -11.5 1 97.94 91 VAL B N 1
ATOM 2208 C CA . VAL B 1 91 ? 9.797 -15.211 -10.82 1 97.94 91 VAL B CA 1
ATOM 2209 C C . VAL B 1 91 ? 8.305 -14.992 -10.555 1 97.94 91 VAL B C 1
ATOM 2211 O O . VAL B 1 91 ? 7.492 -15.891 -10.781 1 97.94 91 VAL B O 1
ATOM 2214 N N . LEU B 1 92 ? 7.945 -13.805 -10.078 1 98.12 92 LEU B N 1
ATOM 2215 C CA . LEU B 1 92 ? 6.547 -13.469 -9.852 1 98.12 92 LEU B CA 1
ATOM 2216 C C . LEU B 1 92 ? 5.738 -13.617 -11.141 1 98.12 92 LEU B C 1
ATOM 2218 O O . LEU B 1 92 ? 4.641 -14.18 -11.125 1 98.12 92 LEU B O 1
ATOM 2222 N N . GLU B 1 93 ? 6.266 -13.133 -12.172 1 97.88 93 GLU B N 1
ATOM 2223 C CA . GLU B 1 93 ? 5.598 -13.211 -13.469 1 97.88 93 GLU B CA 1
ATOM 2224 C C . GLU B 1 93 ? 5.395 -14.664 -13.898 1 97.88 93 GLU 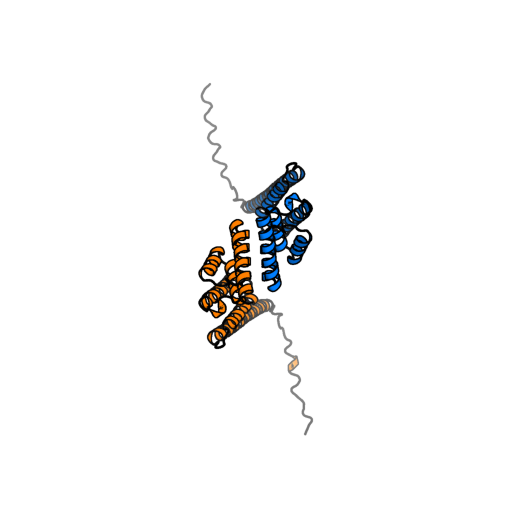B C 1
ATOM 2226 O O . GLU B 1 93 ? 4.332 -15.031 -14.398 1 97.88 93 GLU B O 1
ATOM 2231 N N . GLN B 1 94 ? 6.406 -15.438 -13.727 1 97.62 94 GLN B N 1
ATOM 2232 C CA . GLN B 1 94 ? 6.32 -16.844 -14.07 1 97.62 94 GLN B CA 1
ATOM 2233 C C . GLN B 1 94 ? 5.207 -17.547 -13.289 1 97.62 94 GLN B C 1
ATOM 2235 O O . GLN B 1 94 ? 4.375 -18.234 -13.875 1 97.62 94 GLN B O 1
ATOM 2240 N N . ILE B 1 95 ? 5.184 -17.328 -11.992 1 98.5 95 ILE B N 1
ATOM 2241 C CA . ILE B 1 95 ? 4.207 -18 -11.148 1 98.5 95 ILE B CA 1
ATOM 2242 C C . ILE B 1 95 ? 2.797 -17.531 -11.508 1 98.5 95 ILE B C 1
ATOM 2244 O O . ILE B 1 95 ? 1.895 -18.359 -11.688 1 98.5 95 ILE B O 1
ATOM 2248 N N . THR B 1 96 ? 2.611 -16.219 -11.602 1 98.31 96 THR B N 1
ATOM 2249 C CA . THR B 1 96 ? 1.291 -15.68 -11.898 1 98.31 96 THR B CA 1
ATOM 2250 C C . THR B 1 96 ? 0.792 -16.172 -13.25 1 98.31 96 THR B C 1
ATOM 2252 O O . THR B 1 96 ? -0.398 -16.453 -13.422 1 98.31 96 THR B O 1
ATOM 2255 N N . HIS B 1 97 ? 1.701 -16.375 -14.188 1 97.81 97 HIS B N 1
ATOM 2256 C CA . HIS B 1 97 ? 1.34 -16.859 -15.508 1 97.81 97 HIS B CA 1
ATOM 2257 C C . HIS B 1 97 ? 1.039 -18.359 -15.484 1 97.81 97 HIS B C 1
ATOM 2259 O O . HIS B 1 97 ? 0.082 -18.812 -16.109 1 97.81 97 HIS B O 1
ATOM 2265 N N . GLU B 1 98 ? 1.812 -19.109 -14.789 1 97 98 GLU B N 1
ATOM 2266 C CA . GLU B 1 98 ? 1.725 -20.562 -14.766 1 97 98 GLU B CA 1
ATOM 2267 C C . GLU B 1 98 ? 0.381 -21.031 -14.211 1 97 98 GLU B C 1
ATOM 2269 O O . GLU B 1 98 ? -0.192 -22 -14.695 1 97 98 GLU B O 1
ATOM 2274 N N . PHE B 1 99 ? -0.168 -20.297 -13.297 1 98.12 99 PHE B N 1
ATOM 2275 C CA . PHE B 1 99 ? -1.307 -20.828 -12.555 1 98.12 99 PHE B CA 1
ATOM 2276 C C . PHE B 1 99 ? -2.594 -20.125 -12.961 1 98.12 99 PHE B C 1
ATOM 2278 O O . PHE B 1 99 ? -3.668 -20.438 -12.445 1 98.12 99 PHE B O 1
ATOM 2285 N N . LYS B 1 100 ? -2.564 -19.172 -13.844 1 96.94 100 LYS B N 1
ATOM 2286 C CA . LYS B 1 100 ? -3.699 -18.312 -14.156 1 96.94 100 LYS B CA 1
ATOM 2287 C C . LYS B 1 100 ? -4.867 -19.125 -14.711 1 96.94 100 LYS B C 1
ATOM 2289 O O . LYS B 1 100 ? -6.027 -18.719 -14.555 1 96.94 100 LYS B O 1
ATOM 2294 N N . GLY B 1 101 ? -4.629 -20.312 -15.258 1 95.94 101 GLY B N 1
ATOM 2295 C CA . GLY B 1 101 ? -5.68 -21.109 -15.859 1 95.94 101 GLY B CA 1
ATOM 2296 C C . GLY B 1 101 ? -6.133 -22.266 -14.977 1 95.94 101 GLY B C 1
ATOM 2297 O O . GLY B 1 101 ? -7.043 -23.016 -15.336 1 95.94 101 GLY B O 1
ATOM 2298 N N . ILE B 1 102 ? -5.586 -22.391 -13.82 1 96.75 102 ILE B N 1
ATOM 2299 C CA . ILE B 1 102 ? -5.891 -23.516 -12.945 1 96.75 102 ILE B CA 1
ATOM 2300 C C . ILE B 1 102 ? -6.996 -23.109 -11.961 1 96.75 102 ILE B C 1
ATOM 2302 O O . ILE B 1 102 ? -6.773 -22.281 -11.07 1 96.75 102 ILE B O 1
ATOM 2306 N N . LYS B 1 103 ? -8.109 -23.703 -11.992 1 96.44 103 LYS B N 1
ATOM 2307 C CA . LYS B 1 103 ? -9.32 -23.344 -11.266 1 96.44 103 LYS B CA 1
ATOM 2308 C C . LYS B 1 103 ? -9.102 -23.422 -9.758 1 96.44 103 LYS B C 1
ATOM 2310 O O . LYS B 1 103 ? -9.625 -22.594 -9.008 1 96.44 103 LYS B O 1
ATOM 2315 N N . LYS B 1 104 ? -8.336 -24.359 -9.375 1 96.75 104 LYS B N 1
ATOM 2316 C CA . LYS B 1 104 ? -8.102 -24.594 -7.957 1 96.75 104 LYS B CA 1
ATOM 2317 C C . LYS B 1 104 ? -7.527 -23.359 -7.281 1 96.75 104 LYS B C 1
ATOM 2319 O O . LYS B 1 104 ? -7.777 -23.125 -6.098 1 96.75 104 LYS B O 1
ATOM 2324 N N . TYR B 1 105 ? -6.832 -22.578 -8.062 1 98.12 105 TYR B N 1
ATOM 2325 C CA . TYR B 1 105 ? -6.094 -21.469 -7.457 1 98.12 105 TYR B CA 1
ATOM 2326 C C . TYR B 1 105 ? -6.781 -20.141 -7.73 1 98.12 105 TYR B C 1
ATOM 2328 O O . TYR B 1 105 ? -6.309 -19.094 -7.293 1 98.12 105 TYR B O 1
ATOM 2336 N N . ARG B 1 106 ? -7.898 -20.141 -8.289 1 97.06 106 ARG B N 1
ATOM 2337 C CA . ARG B 1 106 ? -8.625 -18.938 -8.672 1 97.06 106 ARG B CA 1
ATOM 2338 C C . ARG B 1 106 ? -8.844 -18.031 -7.469 1 97.06 106 ARG B C 1
ATOM 2340 O O . ARG B 1 106 ? -8.719 -16.797 -7.578 1 97.06 106 ARG B O 1
ATOM 2347 N N . ASN B 1 107 ? -9.242 -18.609 -6.316 1 96.62 107 ASN B N 1
ATOM 2348 C CA . ASN B 1 107 ? -9.492 -17.828 -5.105 1 96.62 107 ASN B CA 1
ATOM 2349 C C . ASN B 1 107 ? -8.586 -18.266 -3.959 1 96.62 107 ASN B C 1
ATOM 2351 O O . ASN B 1 107 ? -9.016 -18.312 -2.805 1 96.62 107 ASN B O 1
ATOM 2355 N N . ASP B 1 108 ? -7.383 -18.703 -4.352 1 97.44 108 ASP B N 1
ATOM 2356 C CA . ASP B 1 108 ? -6.336 -18.984 -3.373 1 97.44 108 ASP B CA 1
ATOM 2357 C C . ASP B 1 108 ? -5.637 -17.703 -2.928 1 97.44 108 ASP B C 1
ATOM 2359 O O . ASP B 1 108 ? -5.066 -16.984 -3.748 1 97.44 108 ASP B O 1
ATOM 2363 N N . VAL B 1 109 ? -5.672 -17.422 -1.616 1 96.88 109 VAL B N 1
ATOM 2364 C CA . VAL B 1 109 ? -5.16 -16.188 -1.059 1 96.88 109 VAL B CA 1
ATOM 2365 C C . VAL B 1 109 ? -3.658 -16.078 -1.309 1 96.88 109 VAL B C 1
ATOM 2367 O O . VAL B 1 109 ? -3.137 -14.984 -1.545 1 96.88 109 VAL B O 1
ATOM 2370 N N . ARG B 1 110 ? -2.959 -17.266 -1.294 1 97.75 110 ARG B N 1
ATOM 2371 C CA . ARG B 1 110 ? -1.525 -17.266 -1.567 1 97.75 110 ARG B CA 1
ATOM 2372 C C . ARG B 1 110 ? -1.236 -16.766 -2.98 1 97.75 110 ARG B C 1
ATOM 2374 O O . ARG B 1 110 ? -0.337 -15.953 -3.186 1 97.75 110 ARG B O 1
ATOM 2381 N N . TYR B 1 111 ? -2.002 -17.281 -3.881 1 98.56 111 TYR B N 1
ATOM 2382 C CA . TYR B 1 111 ? -1.867 -16.906 -5.285 1 98.56 111 TYR B CA 1
ATOM 2383 C C . TYR B 1 111 ? -2.227 -15.438 -5.5 1 98.56 111 TYR B C 1
ATOM 2385 O O . TYR B 1 111 ? -1.535 -14.727 -6.23 1 98.56 111 TYR B O 1
ATOM 2393 N N . MET B 1 112 ? -3.217 -14.938 -4.789 1 98.31 112 MET B N 1
ATOM 2394 C CA . MET B 1 112 ? -3.627 -13.539 -4.898 1 98.31 112 MET B CA 1
ATOM 2395 C C . MET B 1 112 ? -2.547 -12.609 -4.355 1 98.31 112 MET B C 1
ATOM 2397 O O . MET B 1 112 ? -2.281 -11.555 -4.93 1 98.31 112 MET B O 1
ATOM 2401 N N . LYS B 1 113 ? -1.94 -13.016 -3.287 1 98.19 113 LYS B N 1
ATOM 2402 C CA . LYS B 1 113 ? -0.859 -12.219 -2.719 1 98.19 113 LYS B CA 1
ATOM 2403 C C . LYS B 1 113 ? 0.281 -12.047 -3.719 1 98.19 113 LYS B C 1
ATOM 2405 O O . LYS B 1 113 ? 0.899 -10.984 -3.787 1 98.19 113 LYS B O 1
ATOM 2410 N N . LEU B 1 114 ? 0.549 -13.062 -4.523 1 98.5 114 LEU B N 1
ATOM 2411 C CA . LEU B 1 114 ? 1.574 -12.984 -5.559 1 98.5 114 LEU B CA 1
ATOM 2412 C C . LEU B 1 114 ? 1.182 -11.977 -6.633 1 98.5 114 LEU B C 1
ATOM 2414 O O . LEU B 1 114 ? 2.02 -11.203 -7.102 1 98.5 114 LEU B O 1
ATOM 2418 N N . TRP B 1 115 ? -0.08 -11.969 -6.977 1 98.75 115 TRP B N 1
ATOM 2419 C CA . TRP B 1 115 ? -0.577 -11.016 -7.965 1 98.75 115 TRP B CA 1
ATOM 2420 C C . TRP B 1 115 ? -0.446 -9.586 -7.457 1 98.75 115 TRP B C 1
ATOM 2422 O O . TRP B 1 115 ? -0.015 -8.695 -8.195 1 98.75 115 TRP B O 1
ATOM 2432 N N . VAL B 1 116 ? -0.82 -9.359 -6.23 1 98.5 116 VAL B N 1
ATOM 2433 C CA . VAL B 1 116 ? -0.747 -8.023 -5.645 1 98.5 116 VAL B CA 1
ATOM 2434 C C . VAL B 1 116 ? 0.705 -7.551 -5.609 1 98.5 116 VAL B C 1
ATOM 2436 O O . VAL B 1 116 ? 1.001 -6.406 -5.953 1 98.5 116 VAL B O 1
ATOM 2439 N N . THR B 1 117 ? 1.562 -8.461 -5.238 1 97.75 117 THR B N 1
ATOM 2440 C CA . THR B 1 117 ? 2.988 -8.156 -5.215 1 97.75 117 THR B CA 1
ATOM 2441 C C . THR B 1 117 ? 3.498 -7.848 -6.621 1 97.75 117 THR B C 1
ATOM 2443 O O . THR B 1 117 ? 4.273 -6.91 -6.816 1 97.75 117 THR B O 1
ATOM 2446 N N . TYR B 1 118 ? 3.092 -8.609 -7.59 1 98.06 118 TYR B N 1
ATOM 2447 C CA . TYR B 1 118 ? 3.479 -8.406 -8.984 1 98.06 118 TYR B CA 1
ATOM 2448 C C . TYR B 1 118 ? 3.008 -7.047 -9.484 1 98.06 118 TYR B C 1
ATOM 2450 O O . TYR B 1 118 ? 3.752 -6.34 -10.172 1 98.06 118 TYR B O 1
ATOM 2458 N N . ALA B 1 119 ? 1.813 -6.652 -9.102 1 97.94 119 ALA B N 1
ATOM 2459 C CA . ALA B 1 119 ? 1.238 -5.375 -9.523 1 97.94 119 ALA B CA 1
ATOM 2460 C C . ALA B 1 119 ? 2.09 -4.203 -9.039 1 97.94 119 ALA B C 1
ATOM 2462 O O . ALA B 1 119 ? 2.225 -3.197 -9.734 1 97.94 119 ALA B O 1
ATOM 2463 N N . ASP B 1 120 ? 2.658 -4.395 -7.883 1 95.06 120 ASP B N 1
ATOM 2464 C CA . ASP B 1 120 ? 3.48 -3.344 -7.293 1 95.06 120 ASP B CA 1
ATOM 2465 C C . ASP B 1 120 ? 4.781 -3.164 -8.07 1 95.06 120 ASP B C 1
ATOM 2467 O O . ASP B 1 120 ? 5.48 -2.164 -7.895 1 95.06 120 ASP B O 1
ATOM 2471 N N . LYS B 1 121 ? 5.113 -4.07 -8.961 1 95 121 LYS B N 1
ATOM 2472 C CA . LYS B 1 121 ? 6.422 -4.066 -9.609 1 95 121 LYS B CA 1
ATOM 2473 C C . LYS B 1 121 ? 6.301 -3.695 -11.086 1 95 121 LYS B C 1
ATOM 2475 O O . LYS B 1 121 ? 7.309 -3.523 -11.773 1 95 121 LYS B O 1
ATOM 2480 N N . VAL B 1 122 ? 5.121 -3.541 -11.602 1 96.19 122 VAL B N 1
ATOM 2481 C CA . VAL B 1 122 ? 4.941 -3.279 -13.023 1 96.19 122 VAL B CA 1
ATOM 2482 C C . VAL B 1 122 ? 4.602 -1.808 -13.242 1 96.19 122 VAL B C 1
ATOM 2484 O O . VAL B 1 122 ? 4.234 -1.104 -12.297 1 96.19 122 VAL B O 1
ATOM 2487 N N . GLU B 1 123 ? 4.742 -1.323 -14.406 1 95.31 123 GLU B N 1
ATOM 2488 C CA . GLU B 1 123 ? 4.531 0.076 -14.773 1 95.31 123 GLU B CA 1
ATOM 2489 C C . GLU B 1 123 ? 3.053 0.443 -14.719 1 95.31 123 GLU B C 1
ATOM 2491 O O . GLU B 1 123 ? 2.697 1.562 -14.344 1 95.31 123 GLU B O 1
ATOM 2496 N N . LYS B 1 124 ? 2.168 -0.489 -15.078 1 97.5 124 LYS B N 1
ATOM 2497 C CA . LYS B 1 124 ? 0.731 -0.241 -15.141 1 97.5 124 LYS B CA 1
ATOM 2498 C C . LYS B 1 124 ? -0.036 -1.211 -14.25 1 97.5 124 LYS B C 1
ATOM 2500 O O . LYS B 1 124 ? -0.744 -2.092 -14.742 1 97.5 124 LYS B O 1
ATOM 2505 N N . PRO B 1 125 ? 0.019 -0.995 -12.984 1 98 125 PRO B N 1
ATOM 2506 C CA . PRO B 1 125 ? -0.594 -1.932 -12.039 1 98 125 PRO B CA 1
ATOM 2507 C C . PRO B 1 125 ? -2.105 -2.051 -12.227 1 98 125 PRO B C 1
ATOM 2509 O O . PRO B 1 125 ? -2.678 -3.115 -11.977 1 98 125 PRO B O 1
ATOM 2512 N N . LEU B 1 126 ? -2.75 -0.991 -12.695 1 98.12 126 LEU B N 1
ATOM 2513 C CA . LEU B 1 126 ? -4.195 -1.026 -12.883 1 98.12 126 LEU B CA 1
ATOM 2514 C C . LEU B 1 126 ? -4.574 -2.039 -13.961 1 98.12 126 LEU B C 1
ATOM 2516 O O . LEU B 1 126 ? -5.629 -2.672 -13.883 1 98.12 126 LEU B O 1
ATOM 2520 N N . ASP B 1 127 ? -3.686 -2.221 -14.914 1 98.19 127 ASP B N 1
ATOM 2521 C CA . ASP B 1 127 ? -3.924 -3.219 -15.953 1 98.19 127 ASP B CA 1
ATOM 2522 C C . ASP B 1 127 ? -3.941 -4.629 -15.367 1 98.19 127 ASP B C 1
ATOM 2524 O O . ASP B 1 127 ? -4.688 -5.492 -15.828 1 98.19 127 ASP B O 1
ATOM 2528 N N . VAL B 1 128 ? -3.139 -4.867 -14.367 1 98.44 128 VAL B N 1
ATOM 2529 C CA . VAL B 1 128 ? -3.088 -6.164 -13.703 1 98.44 128 VAL B CA 1
ATOM 2530 C C . VAL B 1 128 ? -4.438 -6.469 -13.055 1 98.44 128 VAL B C 1
ATOM 2532 O O . VAL B 1 128 ? -4.996 -7.551 -13.25 1 98.44 128 VAL B O 1
ATOM 2535 N N . PHE B 1 129 ? -4.996 -5.516 -12.43 1 98.44 129 PHE B N 1
ATOM 2536 C CA . PHE B 1 129 ? -6.254 -5.738 -11.719 1 98.44 129 PHE B CA 1
ATOM 2537 C C . PHE B 1 129 ? -7.414 -5.844 -12.703 1 98.44 129 PHE B C 1
ATOM 2539 O O . PHE B 1 129 ? -8.367 -6.594 -12.469 1 98.44 129 PHE B O 1
ATOM 2546 N N . THR B 1 130 ? -7.348 -5.113 -13.719 1 97.81 130 THR B N 1
ATOM 2547 C CA . THR B 1 130 ? -8.344 -5.262 -14.781 1 97.81 130 THR B CA 1
ATOM 2548 C C . THR B 1 130 ? -8.32 -6.676 -15.352 1 97.81 130 THR B C 1
ATOM 2550 O O . THR B 1 130 ? -9.375 -7.273 -15.578 1 97.81 130 THR B O 1
ATOM 2553 N N . PHE B 1 131 ? -7.086 -7.164 -15.609 1 98.44 131 PHE B N 1
ATOM 2554 C CA . PHE B 1 131 ? -6.91 -8.531 -16.078 1 98.44 131 PHE B CA 1
ATOM 2555 C C . PHE B 1 131 ? -7.516 -9.531 -15.102 1 98.44 131 PHE B C 1
ATOM 2557 O O . PHE B 1 131 ? -8.242 -10.438 -15.508 1 98.44 131 PHE B O 1
ATOM 2564 N N . LEU B 1 132 ? -7.223 -9.359 -13.812 1 98.44 132 LEU B N 1
ATOM 2565 C CA . LEU B 1 132 ? -7.742 -10.25 -12.781 1 98.44 132 LEU B CA 1
ATOM 2566 C C . LEU B 1 132 ? -9.266 -10.211 -12.75 1 98.44 132 LEU B C 1
ATOM 2568 O O . LEU B 1 132 ? -9.914 -11.258 -12.664 1 98.44 132 LEU B O 1
ATOM 2572 N N . TYR B 1 133 ? -9.797 -9.062 -12.852 1 97.19 133 TYR B N 1
ATOM 2573 C CA . TYR B 1 133 ? -11.242 -8.883 -12.82 1 97.19 133 TYR B CA 1
ATOM 2574 C C . TYR B 1 133 ? -11.906 -9.586 -14 1 97.19 133 TYR B C 1
ATOM 2576 O O . TYR B 1 133 ? -12.867 -10.336 -13.82 1 97.19 133 TYR B O 1
ATOM 2584 N N . LYS B 1 134 ? -11.352 -9.391 -15.109 1 97.62 134 LYS B N 1
ATOM 2585 C CA . LYS B 1 134 ? -11.906 -9.969 -16.328 1 97.62 134 LYS B CA 1
ATOM 2586 C C . LYS B 1 134 ? -11.852 -11.492 -16.281 1 97.62 134 LYS B C 1
ATOM 2588 O O . LYS B 1 134 ? -12.75 -12.164 -16.797 1 97.62 134 LYS B O 1
ATOM 2593 N N . ASN B 1 135 ? -10.859 -12.039 -15.695 1 97.38 135 ASN B N 1
ATOM 2594 C CA . ASN B 1 135 ? -10.648 -13.484 -15.688 1 97.38 135 ASN B CA 1
ATOM 2595 C C . ASN B 1 135 ? -11.141 -14.117 -14.391 1 97.38 135 ASN B C 1
ATOM 2597 O O . ASN B 1 135 ? -10.914 -15.305 -14.148 1 97.38 135 ASN B O 1
ATOM 2601 N N . LYS B 1 136 ? -11.766 -13.297 -13.5 1 95.69 136 LYS B N 1
ATOM 2602 C CA . LYS B 1 136 ? -12.406 -13.734 -12.266 1 95.69 136 LYS B CA 1
ATOM 2603 C C . LYS B 1 136 ? -11.398 -14.398 -11.328 1 95.69 136 LYS B C 1
ATOM 2605 O O . LYS B 1 136 ? -11.703 -15.414 -10.703 1 95.69 136 LYS B O 1
ATOM 2610 N N . ILE B 1 137 ? -10.164 -13.922 -11.375 1 97.94 137 ILE B N 1
ATOM 2611 C CA . ILE B 1 137 ? -9.148 -14.391 -10.445 1 97.94 137 ILE B CA 1
ATOM 2612 C C . ILE B 1 137 ? -9.203 -13.57 -9.164 1 97.94 137 ILE B C 1
ATOM 2614 O O . ILE B 1 137 ? -8.969 -12.359 -9.18 1 97.94 137 ILE B O 1
ATOM 2618 N N . GLY B 1 138 ? -9.547 -14.133 -8.094 1 96.38 138 GLY B N 1
ATOM 2619 C CA . GLY B 1 138 ? -9.594 -13.469 -6.805 1 96.38 138 GLY B CA 1
ATOM 2620 C C . GLY B 1 138 ? -10.898 -12.734 -6.559 1 96.38 138 GLY B C 1
ATOM 2621 O O . GLY B 1 138 ? -11.016 -11.977 -5.59 1 96.38 138 GLY B O 1
ATOM 2622 N N . ASP B 1 139 ? -11.891 -12.977 -7.383 1 93.88 139 ASP B N 1
ATOM 2623 C CA . ASP B 1 139 ? -13.109 -12.18 -7.34 1 93.88 139 ASP B CA 1
ATOM 2624 C C . ASP B 1 139 ? -13.914 -12.469 -6.07 1 93.88 139 ASP B C 1
ATOM 2626 O O . ASP B 1 139 ? -14.828 -11.727 -5.723 1 93.88 139 ASP B O 1
ATOM 2630 N N . LYS B 1 140 ? -13.516 -13.508 -5.336 1 93.44 140 LYS B N 1
ATOM 2631 C CA . LYS B 1 140 ? -14.211 -13.828 -4.09 1 93.44 140 LYS B CA 1
ATOM 2632 C C . LYS B 1 140 ? -13.344 -13.492 -2.879 1 93.44 140 LYS B C 1
ATOM 2634 O O . LYS B 1 140 ? -13.703 -13.805 -1.743 1 93.44 140 LYS B O 1
ATOM 2639 N N . LEU B 1 141 ? -12.227 -12.914 -3.059 1 93.62 141 LEU B N 1
ATOM 2640 C CA . LEU B 1 141 ? -11.297 -12.586 -1.988 1 93.62 141 LEU B CA 1
ATOM 2641 C C . LEU B 1 141 ? -11.359 -11.102 -1.65 1 93.62 141 LEU B C 1
ATOM 2643 O O . LEU B 1 141 ? -11.375 -10.258 -2.547 1 93.62 141 LEU B O 1
ATOM 2647 N N . ALA B 1 142 ? -11.391 -10.773 -0.392 1 93.75 142 ALA B N 1
ATOM 2648 C CA . ALA B 1 142 ? -11.367 -9.383 0.052 1 93.75 142 ALA B CA 1
ATOM 2649 C C . ALA B 1 142 ? -10.094 -8.68 -0.409 1 93.75 142 ALA B C 1
ATOM 2651 O O . ALA B 1 142 ? -10.133 -7.52 -0.831 1 93.75 142 ALA B O 1
ATOM 2652 N N . LEU B 1 143 ? -9.008 -9.383 -0.34 1 95.81 143 LEU B N 1
ATOM 2653 C CA . LEU B 1 143 ? -7.703 -8.836 -0.696 1 95.81 143 LEU B CA 1
ATOM 2654 C C . LEU B 1 143 ? -7.727 -8.25 -2.107 1 95.81 143 LEU B C 1
ATOM 2656 O O . LEU B 1 143 ? -7.129 -7.203 -2.361 1 95.81 143 LEU B O 1
ATOM 2660 N N . PHE B 1 144 ? -8.422 -8.914 -3.02 1 97.31 144 PHE B N 1
ATOM 2661 C CA . PHE B 1 144 ? -8.516 -8.445 -4.395 1 97.31 144 PHE B CA 1
ATOM 2662 C C . PHE B 1 144 ? -9.109 -7.039 -4.449 1 97.31 144 PHE B C 1
ATOM 2664 O O . PHE B 1 144 ? -8.5 -6.125 -5.02 1 97.31 144 PHE B O 1
ATOM 2671 N N . TYR B 1 145 ? -10.141 -6.805 -3.811 1 96.56 145 TYR B N 1
ATOM 2672 C CA . TYR B 1 145 ? -10.859 -5.539 -3.848 1 96.56 145 TYR B CA 1
ATOM 2673 C C . TYR B 1 145 ? -10.141 -4.477 -3.027 1 96.56 145 TYR B C 1
ATOM 2675 O O . TYR B 1 145 ? -10.07 -3.314 -3.434 1 96.56 145 TYR B O 1
ATOM 2683 N N . ILE B 1 146 ? -9.633 -4.887 -1.912 1 96.62 146 ILE B N 1
ATOM 2684 C CA . ILE B 1 146 ? -8.891 -3.973 -1.049 1 96.62 146 ILE B CA 1
ATOM 2685 C C . ILE B 1 146 ? -7.68 -3.42 -1.8 1 96.62 146 ILE B C 1
ATOM 2687 O O . ILE B 1 146 ? -7.473 -2.205 -1.847 1 96.62 146 ILE B O 1
ATOM 2691 N N . ALA B 1 147 ? -6.91 -4.266 -2.441 1 98.12 147 ALA B N 1
ATOM 2692 C CA . ALA B 1 147 ? -5.699 -3.871 -3.156 1 98.12 147 ALA B CA 1
ATOM 2693 C C . ALA B 1 147 ? -6.035 -3.014 -4.371 1 98.12 147 ALA B C 1
ATOM 2695 O O . ALA B 1 147 ? -5.375 -2.004 -4.629 1 98.12 147 ALA B O 1
ATOM 2696 N N . TRP B 1 148 ? -7.039 -3.416 -5.066 1 98.31 148 TRP B N 1
ATOM 2697 C CA . TRP B 1 148 ? -7.461 -2.662 -6.242 1 98.31 148 TRP B CA 1
ATOM 2698 C C . TRP B 1 148 ? -7.941 -1.267 -5.852 1 98.31 148 TRP B C 1
ATOM 2700 O O . TRP B 1 148 ? -7.523 -0.271 -6.449 1 98.31 148 TRP B O 1
ATOM 2710 N N . ALA B 1 149 ? -8.773 -1.202 -4.855 1 97.56 149 ALA B N 1
ATOM 2711 C CA . ALA B 1 149 ? -9.289 0.08 -4.379 1 97.56 149 ALA B CA 1
ATOM 2712 C C . ALA B 1 149 ? -8.156 0.98 -3.895 1 97.56 149 ALA B C 1
ATOM 2714 O O . ALA B 1 149 ? -8.125 2.172 -4.207 1 97.56 149 ALA B O 1
ATOM 2715 N N . PHE B 1 150 ? -7.238 0.408 -3.189 1 97.75 150 PHE B N 1
ATOM 2716 C CA . PHE B 1 150 ? -6.121 1.187 -2.666 1 97.75 150 PHE B CA 1
ATOM 2717 C C . PHE B 1 150 ? -5.266 1.734 -3.799 1 97.75 150 PHE B C 1
ATOM 2719 O O . PHE B 1 150 ? -4.816 2.883 -3.746 1 97.75 150 PHE B O 1
ATOM 2726 N N . LEU B 1 151 ? -5.02 0.883 -4.77 1 98 151 LEU B N 1
ATOM 2727 C CA . LEU B 1 151 ? -4.273 1.334 -5.938 1 98 151 LEU B CA 1
ATOM 2728 C C . LEU B 1 151 ? -4.969 2.514 -6.609 1 98 151 LEU B C 1
ATOM 2730 O O . LEU B 1 151 ? -4.316 3.484 -7 1 98 151 LEU B O 1
ATOM 2734 N N . CYS B 1 152 ? -6.281 2.443 -6.742 1 97.69 152 CYS B N 1
ATOM 2735 C CA . CYS B 1 152 ? -7.059 3.535 -7.32 1 97.69 152 CYS B CA 1
ATOM 2736 C C . CYS B 1 152 ? -6.883 4.816 -6.512 1 97.69 152 CYS B C 1
ATOM 2738 O O . CYS B 1 152 ? -6.719 5.895 -7.082 1 97.69 152 CYS B O 1
ATOM 2740 N N . GLU B 1 153 ? -6.902 4.684 -5.176 1 95.06 153 GLU B N 1
ATOM 2741 C CA . GLU B 1 153 ? -6.68 5.828 -4.293 1 95.06 153 GLU B CA 1
ATOM 2742 C C . GLU B 1 153 ? -5.316 6.461 -4.539 1 95.06 153 GLU B C 1
ATOM 2744 O O . GLU B 1 153 ? -5.203 7.684 -4.648 1 95.06 153 GLU B O 1
ATOM 2749 N N . LYS B 1 154 ? -4.352 5.641 -4.641 1 94.62 154 LYS B N 1
ATOM 2750 C CA . LYS B 1 154 ? -2.984 6.109 -4.859 1 94.62 154 LYS B CA 1
ATOM 2751 C C . LYS B 1 154 ? -2.863 6.848 -6.191 1 94.62 154 LYS B C 1
ATOM 2753 O O . LYS B 1 154 ? -2.074 7.785 -6.32 1 94.62 154 LYS B O 1
ATOM 2758 N N . CYS B 1 155 ? -3.674 6.426 -7.121 1 95.19 155 CYS B N 1
ATOM 2759 C CA . CYS B 1 155 ? -3.648 7.027 -8.453 1 95.19 155 CYS B CA 1
ATOM 2760 C C . CYS B 1 155 ? -4.59 8.227 -8.523 1 95.19 155 CYS B C 1
ATOM 2762 O O . CYS B 1 155 ? -4.734 8.836 -9.578 1 95.19 155 CYS B O 1
ATOM 2764 N N . GLY B 1 156 ? -5.297 8.531 -7.488 1 94 156 GLY B N 1
ATOM 2765 C CA . GLY B 1 156 ? -6.191 9.68 -7.457 1 94 156 GLY B CA 1
ATOM 2766 C C . GLY B 1 156 ? -7.566 9.375 -8.031 1 94 156 GLY B C 1
ATOM 2767 O O . GLY B 1 156 ? -8.367 10.289 -8.242 1 94 156 GLY B O 1
ATOM 2768 N N . LYS B 1 157 ? -7.805 8.133 -8.289 1 96.5 157 LYS B N 1
ATOM 2769 C CA . LYS B 1 157 ? -9.109 7.723 -8.797 1 96.5 157 LYS B CA 1
ATOM 2770 C C . LYS B 1 157 ? -10.07 7.398 -7.656 1 96.5 157 LYS B C 1
ATOM 2772 O O . LYS B 1 157 ? -10.445 6.238 -7.469 1 96.5 157 LYS B O 1
ATOM 2777 N N . ILE B 1 158 ? -10.562 8.383 -7.023 1 93.62 158 ILE B N 1
ATOM 2778 C CA . ILE B 1 158 ? -11.297 8.281 -5.766 1 93.62 158 ILE B CA 1
ATOM 2779 C C . ILE B 1 158 ? -12.641 7.602 -6 1 93.62 158 ILE B C 1
ATOM 2781 O O . ILE B 1 158 ? -13.023 6.699 -5.254 1 93.62 158 ILE B O 1
ATOM 2785 N N . LYS B 1 159 ? -13.359 7.988 -7 1 94.44 159 LYS B N 1
ATOM 2786 C CA . LYS B 1 159 ? -14.664 7.418 -7.297 1 94.44 159 LYS B CA 1
ATOM 2787 C C . LYS B 1 159 ? -14.555 5.93 -7.617 1 94.44 159 LYS B C 1
ATOM 2789 O O . LYS B 1 159 ? -15.367 5.129 -7.152 1 94.44 159 LYS B O 1
ATOM 2794 N N . ASP B 1 160 ? -13.531 5.625 -8.398 1 96.5 160 ASP B N 1
ATOM 2795 C CA . ASP B 1 160 ? -13.289 4.219 -8.711 1 96.5 160 ASP B CA 1
ATOM 2796 C C . ASP B 1 160 ? -12.984 3.416 -7.449 1 96.5 160 ASP B C 1
ATOM 2798 O O . ASP B 1 160 ? -13.492 2.307 -7.273 1 96.5 160 ASP B O 1
ATOM 2802 N N . ALA B 1 161 ? -12.141 4.012 -6.605 1 96.12 161 ALA B N 1
ATOM 2803 C CA . ALA B 1 161 ? -11.781 3.354 -5.352 1 96.12 161 ALA B CA 1
ATOM 2804 C C . ALA B 1 161 ? -13.023 3.039 -4.523 1 96.12 161 ALA B C 1
ATOM 2806 O O . ALA B 1 161 ? -13.18 1.922 -4.027 1 96.12 161 ALA B O 1
ATOM 2807 N N . GLU B 1 162 ? -13.883 4.016 -4.465 1 92 162 GLU B N 1
ATOM 2808 C CA . GLU B 1 162 ? -15.125 3.832 -3.711 1 92 162 GLU B CA 1
ATOM 2809 C C . GLU B 1 162 ? -16 2.76 -4.348 1 92 162 GLU B C 1
ATOM 2811 O O . GLU B 1 162 ? -16.562 1.909 -3.646 1 92 162 GLU B O 1
ATOM 2816 N N . THR B 1 163 ? -16.094 2.775 -5.613 1 93.62 163 THR B N 1
ATOM 2817 C CA . THR B 1 163 ? -16.906 1.813 -6.344 1 93.62 163 THR B CA 1
ATOM 2818 C C . THR B 1 163 ? -16.391 0.395 -6.145 1 93.62 163 THR B C 1
ATOM 2820 O O . THR B 1 163 ? -17.156 -0.523 -5.855 1 93.62 163 THR B O 1
ATOM 2823 N N . ILE B 1 164 ? -15.086 0.229 -6.289 1 95.06 164 ILE B N 1
ATOM 2824 C CA . ILE B 1 164 ? -14.453 -1.076 -6.152 1 95.06 164 ILE B CA 1
ATOM 2825 C C . ILE B 1 164 ? -14.594 -1.573 -4.715 1 95.06 164 ILE B C 1
ATOM 2827 O O . ILE B 1 164 ? -14.906 -2.746 -4.484 1 95.06 164 ILE B O 1
ATOM 2831 N N . PHE B 1 165 ? -14.406 -0.644 -3.859 1 92 165 PHE B N 1
ATOM 2832 C CA . PHE B 1 165 ? -14.562 -0.954 -2.443 1 92 165 PHE B CA 1
ATOM 2833 C C . PHE B 1 165 ? -15.977 -1.446 -2.148 1 92 165 PHE B C 1
ATOM 2835 O O . PHE B 1 165 ? -16.156 -2.449 -1.456 1 92 165 PHE B O 1
ATOM 2842 N N . ASN B 1 166 ? -16.922 -0.882 -2.701 1 88.88 166 ASN B N 1
ATOM 2843 C CA . ASN B 1 166 ? -18.328 -1.24 -2.516 1 88.88 166 ASN B CA 1
ATOM 2844 C C . ASN B 1 166 ? -18.672 -2.557 -3.209 1 88.88 166 ASN B C 1
ATOM 2846 O O . ASN B 1 166 ? -19.453 -3.35 -2.693 1 88.88 166 ASN B O 1
ATOM 2850 N N . ARG B 1 167 ? -18.078 -2.791 -4.266 1 87.38 167 ARG B N 1
ATOM 2851 C CA . ARG B 1 167 ? -18.297 -4.027 -5.012 1 87.38 167 ARG B CA 1
ATOM 2852 C C . ARG B 1 167 ? -17.828 -5.238 -4.207 1 87.38 167 ARG B C 1
ATOM 2854 O O . ARG B 1 167 ? -18.5 -6.273 -4.191 1 87.38 167 ARG B O 1
ATOM 2861 N N . GLY B 1 168 ? -16.672 -5.152 -3.646 1 84.62 168 GLY B N 1
ATOM 2862 C CA . GLY B 1 168 ? -16.125 -6.234 -2.84 1 84.62 168 GLY B CA 1
ATOM 2863 C C . GLY B 1 168 ? -17.047 -6.656 -1.712 1 84.62 168 GLY B C 1
ATOM 2864 O O . GLY B 1 168 ? -17.219 -7.852 -1.452 1 84.62 168 GLY B O 1
ATOM 2865 N N . PHE B 1 169 ? -17.703 -5.828 -1.175 1 76.19 169 PHE B N 1
ATOM 2866 C CA . PHE B 1 169 ? -18.609 -6.109 -0.072 1 76.19 169 PHE B CA 1
ATOM 2867 C C . PHE B 1 169 ? -19.828 -6.879 -0.562 1 76.19 169 PHE B C 1
ATOM 2869 O O . PHE B 1 169 ? -20.25 -7.859 0.062 1 76.19 169 PHE B O 1
ATOM 2876 N N . VAL B 1 170 ? -20.359 -6.395 -1.559 1 74.12 170 VAL B N 1
ATOM 2877 C CA . VAL B 1 170 ? -21.562 -7.016 -2.102 1 74.12 170 VAL B CA 1
ATOM 2878 C C . VAL B 1 170 ? -21.281 -8.477 -2.449 1 74.12 170 VAL B C 1
ATOM 2880 O O . VAL B 1 170 ? -22.094 -9.359 -2.158 1 74.12 170 VAL B O 1
ATOM 2883 N N . LYS B 1 171 ? -20.141 -8.711 -2.902 1 75.12 171 LYS B N 1
ATOM 2884 C CA . LYS B 1 171 ? -19.766 -10.055 -3.307 1 75.12 171 LYS B CA 1
ATOM 2885 C C . LYS B 1 171 ? -19.531 -10.953 -2.092 1 75.12 171 LYS B C 1
ATOM 2887 O O . LYS B 1 171 ? -19.906 -12.125 -2.096 1 75.12 171 LYS B O 1
ATOM 2892 N N . TYR B 1 172 ? -18.953 -10.406 -1.128 1 70.75 172 TYR B N 1
ATOM 2893 C CA . TYR B 1 172 ? -18.672 -11.164 0.087 1 70.75 172 TYR B CA 1
ATOM 2894 C C . TYR B 1 172 ? -19.953 -11.516 0.823 1 70.75 172 TYR B C 1
ATOM 2896 O O . TYR B 1 172 ? -20.094 -12.625 1.343 1 70.75 172 TYR B O 1
ATOM 2904 N N . VAL B 1 173 ? -20.812 -10.555 0.962 1 65.12 173 VAL B N 1
ATOM 2905 C CA . VAL B 1 173 ? -22.078 -10.805 1.635 1 65.12 173 VAL B CA 1
ATOM 2906 C C . VAL B 1 173 ? -22.859 -11.867 0.874 1 65.12 173 VAL B C 1
ATOM 2908 O O . VAL B 1 173 ? -23.484 -12.742 1.483 1 65.12 173 VAL B O 1
ATOM 2911 N N . ARG B 1 174 ? -22.766 -11.812 -0.352 1 61.16 174 ARG B N 1
ATOM 2912 C CA . ARG B 1 174 ? -23.453 -12.797 -1.174 1 61.16 174 ARG B CA 1
ATOM 2913 C C . ARG B 1 174 ? -22.844 -14.18 -1.007 1 61.16 174 ARG B C 1
ATOM 2915 O O . ARG B 1 174 ? -23.562 -15.188 -0.992 1 61.16 174 ARG B O 1
ATOM 2922 N N . ASN B 1 175 ? -21.578 -14.148 -0.957 1 59.66 175 ASN B N 1
ATOM 2923 C CA . ASN B 1 175 ? -20.906 -15.438 -0.792 1 59.66 175 ASN B CA 1
ATOM 2924 C C . ASN B 1 175 ? -21.141 -16.016 0.599 1 59.66 175 ASN B C 1
ATOM 2926 O O . ASN B 1 175 ? -21.312 -17.234 0.751 1 59.66 175 ASN B O 1
ATOM 2930 N N . ASP B 1 176 ? -21.062 -15.219 1.603 1 56.34 176 ASP B N 1
ATOM 2931 C CA . ASP B 1 176 ? -21.312 -15.703 2.957 1 56.34 176 ASP B CA 1
ATOM 2932 C C . ASP B 1 176 ? -22.781 -16.047 3.154 1 56.34 176 ASP B C 1
ATOM 2934 O O . ASP B 1 176 ? -23.109 -17.016 3.852 1 56.34 176 ASP B O 1
ATOM 2938 N N . THR B 1 177 ? -23.641 -15.18 2.76 1 51.25 177 THR B N 1
ATOM 2939 C CA . THR B 1 177 ? -25.062 -15.5 2.922 1 51.25 177 THR B CA 1
ATOM 2940 C C . THR B 1 177 ? -25.422 -16.75 2.127 1 51.25 177 THR B C 1
ATOM 2942 O O . THR B 1 177 ? -26.344 -17.484 2.492 1 51.25 177 THR B O 1
ATOM 2945 N N . CYS B 1 178 ? -24.766 -16.969 1.059 1 41.62 178 CYS B N 1
ATOM 2946 C CA . CYS B 1 178 ? -25.156 -18.156 0.316 1 41.62 178 CYS B CA 1
ATOM 2947 C C . CYS B 1 178 ? -24.625 -19.422 0.995 1 41.62 178 CYS B C 1
ATOM 2949 O O . CYS B 1 178 ? -25.062 -20.531 0.677 1 41.62 178 CYS B O 1
ATOM 2951 N N . VAL B 1 179 ? -23.578 -19.328 1.752 1 40.94 179 VAL B N 1
ATOM 2952 C CA . VAL B 1 179 ? -23.125 -20.562 2.408 1 40.94 179 VAL B CA 1
ATOM 2953 C C . VAL B 1 179 ? -23.938 -20.781 3.682 1 40.94 179 VAL B C 1
ATOM 2955 O O . VAL B 1 179 ? -23.719 -21.766 4.395 1 40.94 179 VAL B O 1
ATOM 2958 N N . ARG B 1 180 ? -24.766 -19.875 4.191 1 34.5 180 ARG B N 1
ATOM 2959 C CA . ARG B 1 180 ? -25.625 -20.406 5.246 1 34.5 180 ARG B CA 1
ATOM 2960 C C . ARG B 1 180 ? -26.797 -21.188 4.656 1 34.5 180 ARG B C 1
ATOM 2962 O O . ARG B 1 180 ? -27.375 -20.781 3.646 1 34.5 180 ARG B O 1
#

pLDDT: mean 81.66, std 23.76, range [20.2, 98.75]

Secondary structure (DSSP, 8-state):
---GGGGGGGGGTT---------THHHHHHHHHHHHHHHHHHHHHHHHHHHHHHHHHHHH--SS-THHHHHHHHHHHHHH-TT-HHHHHHHHHHHHHHTTT-GGGTT-HHHHHHHHHHHTTSS-HHHHHHHHHHTTSSTT-HHHHHHHHHHHHHTT-HHHHHHHHHHHHHHHHHHHHHT-/------SGGGGGGS---------THHHHHHHHHHHHHHHHHHHHHHHHHHHHHHHHHHHH--SS-THHHHHHHHHHHHHH-TT-HHHHHHHHHHHHHHHTT-GGGTT-HHHHHHHHHHHTTSS-HHHHHHHHHHTTSSTT-HHHHHHHHHHHHHTT-HHHHHHHHHHHHHHHHHHHHHH-

InterPro domains:
  IPR013212 Mad3/Bub1 homology region 1 [PF08311] (51-168)
  IPR013212 Mad3/Bub1 homology region 1 [PS51489] (54-180)
  IPR013212 Mad3/Bub1 homology region 1 [SM00777] (47-169)
  IPR015661 Mitotic spindle checkpoint protein Bub1/Mad3 [PTHR14030] (11-168)

Foldseek 3Di:
DDDDPPPPPDPPPDPPDDPPPPCCVVVVVVVVVVVVVVVVVVVVVVLVVVLVVLVVCLVPDDDPCSVVSLVVSLVSCCVVPVPPLVVNLVSLVVSLVVCLPPPVQQQPVVSVVSLLVNLVSDPHSLVSLVVNVVSSRNLQPLCSLQSNLVVCVVVVNNVVSVVSNVSNVVNNCVVVVVVD/DDPPPDDDPDPPPPPPDDPDPPCCVVVVVVVVVVVVVVVVVVVVVVLVVVLVVLVVCLVPDDDDCSVVSLVVSLVSCCVVPVPCLVVNLVSLVVSLVVCLPPPVQQQPPVSVVSLLVNLVSDPHSLVSLVVNVVSSRNLQPLCSLQSNLVVCVVVVNNVVSVVSNVSNVVNNCVVVVVVD

Sequence (360 aa):
MQAMAEDEAFAWELSKENVAPVHCGRNVDKLNVALAEVHSSSHHSTLQLKERELQDHIAAYTGDDPLTSWLEYYKWVQECFPSDMKKNSSVLEQITHEFKGIKKYRNDVRYMKLWVTYADKVEKPLDVFTFLYKNKIGDKLALFYIAWAFLCEKCGKIKDAETIFNRGFVKYVRNDTCVRMQAMAEDEAFAWELSKENVAPVHCGRNVDKLNVALAEVHSSSHHSTLQLKERELQDHIAAYTGDDPLTSWLEYYKWVQECFPSDMKKNSSVLEQITHEFKGIKKYRNDVRYMKLWVTYADKVEKPLDVFTFLYKNKIGDKLALFYIAWAFLCEKCGKIKDAETIFNRGFVKYVRNDTCVR

Radius of gyration: 35.84 Å; Cα contacts (8 Å, |Δi|>4): 251; chains: 2; bounding box: 106×129×66 Å